Protein AF-A0A3S3UZ95-F1 (afdb_monomer_lite)

Structure (mmCIF, N/CA/C/O backbone):
data_AF-A0A3S3UZ95-F1
#
_entry.id   AF-A0A3S3UZ95-F1
#
loop_
_atom_site.group_PDB
_atom_site.id
_atom_site.type_symbol
_atom_site.label_atom_id
_atom_site.label_alt_id
_atom_site.label_comp_id
_atom_site.label_asym_id
_atom_site.label_entity_id
_atom_site.label_seq_id
_atom_site.pdbx_PDB_ins_code
_atom_site.Cartn_x
_atom_site.Cartn_y
_atom_site.Cartn_z
_atom_site.occupancy
_atom_site.B_iso_or_equiv
_atom_site.auth_seq_id
_atom_site.auth_comp_id
_atom_site.auth_asym_id
_atom_site.auth_atom_id
_atom_site.pdbx_PDB_model_num
ATOM 1 N N . MET A 1 1 ? 23.846 20.657 -16.719 1.00 49.94 1 MET A N 1
ATOM 2 C CA . MET A 1 1 ? 22.989 19.706 -17.462 1.00 49.94 1 MET A CA 1
ATOM 3 C C . MET A 1 1 ? 22.476 20.243 -18.803 1.00 49.94 1 MET A C 1
ATOM 5 O O . MET A 1 1 ? 22.106 19.431 -19.633 1.00 49.94 1 MET A O 1
ATOM 9 N N . ALA A 1 2 ? 22.477 21.562 -19.059 1.00 50.69 2 ALA A N 1
ATOM 10 C CA . ALA A 1 2 ? 22.056 22.128 -20.352 1.00 50.69 2 ALA A CA 1
ATOM 11 C C . ALA A 1 2 ? 23.190 22.281 -21.397 1.00 50.69 2 ALA A C 1
ATOM 13 O O . ALA A 1 2 ? 22.894 22.408 -22.581 1.00 50.69 2 ALA A O 1
ATOM 14 N N . ASP A 1 3 ? 24.465 22.223 -20.991 1.00 51.03 3 ASP A N 1
ATOM 15 C CA . ASP A 1 3 ? 25.609 22.424 -21.902 1.00 51.03 3 ASP A CA 1
ATOM 16 C C . ASP A 1 3 ? 26.132 21.139 -22.575 1.00 51.03 3 ASP A C 1
ATOM 18 O O . ASP A 1 3 ? 26.791 21.221 -23.606 1.00 51.03 3 ASP A O 1
ATOM 22 N N . GLU A 1 4 ? 25.782 19.946 -22.083 1.00 53.00 4 GLU A N 1
ATOM 23 C CA . GLU A 1 4 ? 26.223 18.668 -22.681 1.00 53.00 4 GLU A CA 1
ATOM 24 C C . GLU A 1 4 ? 25.406 18.235 -23.911 1.00 53.00 4 GLU A C 1
ATOM 26 O O . GLU A 1 4 ? 25.795 17.318 -24.627 1.00 53.00 4 GLU A O 1
ATOM 31 N N . ILE A 1 5 ? 24.294 18.911 -24.215 1.00 55.25 5 ILE A N 1
ATOM 32 C CA . ILE A 1 5 ? 23.433 18.558 -25.360 1.00 55.25 5 ILE A CA 1
ATOM 33 C C . ILE A 1 5 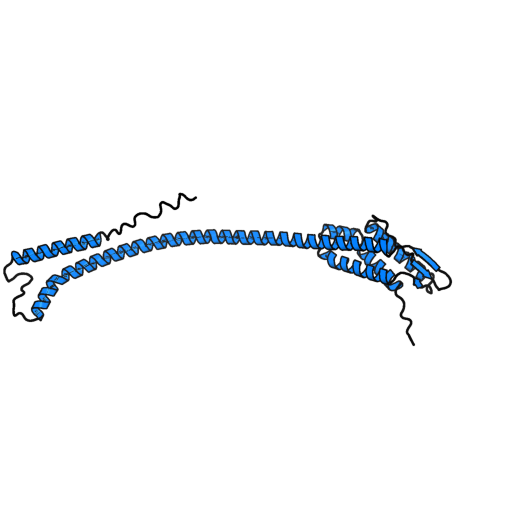? 23.913 19.237 -26.662 1.00 55.25 5 ILE A C 1
ATOM 35 O O . ILE A 1 5 ? 23.432 18.927 -27.752 1.00 55.25 5 ILE A O 1
ATOM 39 N N . LYS A 1 6 ? 24.903 20.139 -26.598 1.00 47.94 6 LYS A N 1
ATOM 40 C CA . LYS A 1 6 ? 25.286 20.987 -27.739 1.00 47.94 6 LYS A CA 1
ATOM 41 C C . LYS A 1 6 ? 26.349 20.404 -28.682 1.00 47.94 6 LYS A C 1
ATOM 43 O O . LYS A 1 6 ? 26.541 20.966 -29.756 1.00 47.94 6 LYS A O 1
ATOM 48 N N . GLU A 1 7 ? 26.996 19.283 -28.350 1.00 48.16 7 GLU A N 1
ATOM 49 C CA . GLU A 1 7 ? 28.090 18.726 -29.176 1.00 48.16 7 GLU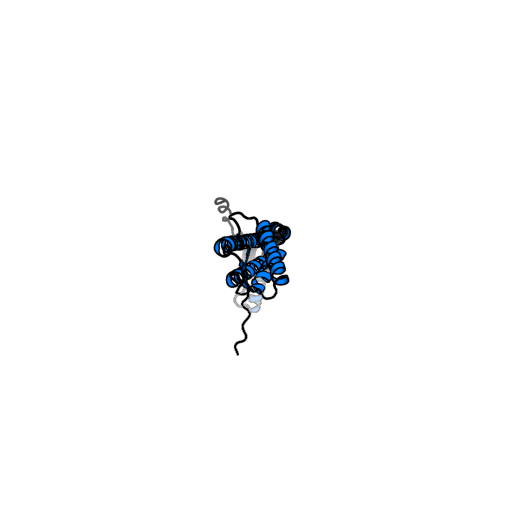 A CA 1
ATOM 50 C C . GLU A 1 7 ? 27.739 17.487 -30.019 1.00 48.16 7 GLU A C 1
ATOM 52 O O . GLU A 1 7 ? 28.501 17.127 -30.913 1.00 48.16 7 GLU A O 1
ATOM 57 N N . ALA A 1 8 ? 26.569 16.865 -29.852 1.00 47.81 8 ALA A N 1
ATOM 58 C CA . ALA A 1 8 ? 26.238 15.621 -30.569 1.00 47.81 8 ALA A CA 1
ATOM 59 C C . ALA A 1 8 ? 25.741 15.813 -32.024 1.00 47.81 8 ALA A C 1
ATOM 61 O O . ALA A 1 8 ? 25.296 14.862 -32.663 1.00 47.81 8 ALA A O 1
ATOM 62 N N . GLY A 1 9 ? 25.781 17.038 -32.558 1.00 46.38 9 GLY A N 1
ATOM 63 C CA . GLY A 1 9 ? 25.053 17.423 -33.772 1.00 46.38 9 GLY A CA 1
ATOM 64 C C . GLY A 1 9 ? 25.892 17.946 -34.936 1.00 46.38 9 GLY A C 1
ATOM 65 O O . GLY A 1 9 ? 25.365 18.734 -35.719 1.00 46.38 9 GLY A O 1
ATOM 66 N N . SER A 1 10 ? 27.173 17.583 -35.079 1.00 51.81 10 SER A N 1
ATOM 67 C CA . SER A 1 10 ? 27.957 18.060 -36.230 1.00 51.81 10 SER A CA 1
ATOM 68 C C . SER A 1 10 ? 28.794 16.983 -36.931 1.00 51.81 10 SER A C 1
ATOM 70 O O . SER A 1 10 ? 29.654 16.332 -36.347 1.00 51.81 10 SER A O 1
ATOM 72 N N . SER A 1 11 ? 28.559 16.877 -38.245 1.00 46.19 11 SER A N 1
ATOM 73 C CA . SER A 1 11 ? 29.378 16.223 -39.280 1.00 46.19 11 SER A CA 1
ATOM 74 C C . SER A 1 11 ? 29.159 14.731 -39.594 1.00 46.19 11 SER A C 1
ATOM 76 O O . SER A 1 11 ? 30.099 13.944 -39.680 1.00 46.19 11 SER A O 1
ATOM 78 N N . THR A 1 12 ? 27.946 14.357 -40.013 1.00 44.34 12 THR A N 1
ATOM 79 C CA . THR A 1 12 ? 27.804 13.268 -41.000 1.00 44.34 12 THR A CA 1
ATOM 80 C C . THR A 1 12 ? 28.260 13.763 -42.377 1.00 44.34 12 THR A C 1
ATOM 82 O O . THR A 1 12 ? 27.481 14.043 -43.283 1.00 44.34 12 THR A O 1
ATOM 85 N N . SER A 1 13 ? 29.577 13.903 -42.546 1.00 43.88 13 SER A N 1
ATOM 86 C CA . SER A 1 13 ? 30.185 13.985 -43.873 1.00 43.88 13 SER A CA 1
ATOM 87 C C . SER A 1 13 ? 29.833 12.692 -44.607 1.00 43.88 13 SER A C 1
ATOM 89 O O . SER A 1 13 ? 30.312 11.624 -44.224 1.00 43.88 13 SER A O 1
ATOM 91 N N . SER A 1 14 ? 28.982 12.766 -45.636 1.00 52.09 14 SER A N 1
ATOM 92 C CA . SER A 1 14 ? 28.692 11.642 -46.528 1.00 52.09 14 SER A CA 1
ATOM 93 C C . SER A 1 14 ? 29.967 11.287 -47.297 1.00 52.09 14 SER A C 1
ATOM 95 O O . SER A 1 14 ? 30.196 11.717 -48.432 1.00 52.09 14 SER A O 1
ATOM 97 N N . LYS A 1 15 ? 30.865 10.543 -46.652 1.00 60.06 15 LYS A N 1
ATOM 98 C CA . LYS A 1 15 ? 32.054 9.995 -47.287 1.00 60.06 15 LYS A CA 1
ATOM 99 C C . LYS A 1 15 ? 31.569 8.911 -48.238 1.00 60.06 15 LYS A C 1
ATOM 101 O O . LYS A 1 15 ? 31.345 7.777 -47.839 1.00 60.06 15 LYS A O 1
ATOM 106 N N . THR A 1 16 ? 31.390 9.279 -49.503 1.00 61.66 16 THR A N 1
ATOM 107 C CA . THR A 1 16 ? 31.249 8.331 -50.615 1.00 61.66 16 THR A CA 1
ATOM 108 C C . THR A 1 16 ? 32.281 7.214 -50.427 1.00 61.66 16 THR A C 1
ATOM 110 O O . THR A 1 16 ? 33.470 7.541 -50.312 1.00 61.66 16 THR A O 1
ATOM 113 N N . SER A 1 17 ? 31.848 5.947 -50.351 1.00 74.56 17 SER A N 1
ATOM 114 C CA . SER A 1 17 ? 32.741 4.808 -50.084 1.00 74.56 17 SER A CA 1
ATOM 115 C C . SER A 1 17 ? 33.957 4.863 -51.012 1.00 74.56 17 SER A C 1
ATOM 117 O O . SER A 1 17 ? 33.820 5.115 -52.214 1.00 74.56 17 SER A O 1
ATOM 119 N N . GLY A 1 18 ? 35.160 4.666 -50.461 1.00 85.12 18 GLY A N 1
ATOM 120 C CA . GLY A 1 18 ? 36.413 4.744 -51.223 1.00 85.12 18 GLY A CA 1
ATOM 121 C C . GLY A 1 18 ? 36.417 3.836 -52.459 1.00 85.12 18 GLY A C 1
ATOM 122 O O . GLY A 1 18 ? 37.008 4.191 -53.477 1.00 85.12 18 GLY A O 1
ATOM 123 N N . TRP A 1 19 ? 35.662 2.735 -52.413 1.00 87.31 19 TRP A N 1
ATOM 124 C CA . TRP A 1 19 ? 35.461 1.814 -53.532 1.00 87.31 19 TRP A CA 1
ATOM 125 C C . TRP A 1 19 ? 34.706 2.429 -54.707 1.00 87.31 19 TRP A C 1
ATOM 127 O O . TRP A 1 19 ? 35.036 2.140 -55.852 1.00 87.31 19 TRP A O 1
ATOM 137 N N . VAL A 1 20 ? 33.745 3.319 -54.454 1.00 88.69 20 VAL A N 1
ATOM 138 C CA . VAL A 1 20 ? 32.987 3.996 -55.516 1.00 88.69 20 VAL A CA 1
ATOM 139 C C . VAL A 1 20 ? 33.880 4.989 -56.258 1.00 88.69 20 VAL A C 1
ATOM 141 O O . VAL A 1 20 ? 33.875 5.029 -57.486 1.00 88.69 20 VAL A O 1
ATOM 144 N N . ARG A 1 21 ? 34.723 5.737 -55.531 1.00 89.31 21 ARG A N 1
ATOM 145 C CA . ARG A 1 21 ? 35.722 6.637 -56.141 1.00 89.31 21 ARG A CA 1
ATOM 146 C C . ARG A 1 21 ? 36.729 5.865 -56.991 1.00 89.31 21 ARG A C 1
ATOM 148 O O . ARG A 1 21 ? 37.051 6.291 -58.096 1.00 89.31 21 ARG A O 1
ATOM 155 N N . LEU A 1 22 ? 37.187 4.722 -56.485 1.00 90.31 22 LEU A N 1
ATOM 156 C CA . LEU A 1 22 ? 38.084 3.823 -57.201 1.00 90.31 22 LEU A CA 1
ATOM 157 C C . LEU A 1 22 ? 37.408 3.248 -58.460 1.00 90.31 22 LEU A C 1
ATOM 159 O O . LEU A 1 22 ? 38.010 3.274 -59.529 1.00 90.31 22 LEU A O 1
ATOM 163 N N . GLY A 1 23 ? 36.137 2.843 -58.380 1.00 90.94 23 GLY A N 1
ATOM 164 C CA . GLY A 1 23 ? 35.342 2.392 -59.529 1.00 90.94 23 GLY A CA 1
ATOM 165 C C . GLY A 1 23 ? 35.217 3.439 -60.639 1.00 90.94 23 GLY A C 1
ATOM 166 O O . GLY A 1 23 ? 35.445 3.129 -61.810 1.00 90.94 23 GLY A O 1
ATOM 167 N N . PHE A 1 24 ? 34.940 4.699 -60.283 1.00 92.31 24 PHE A N 1
ATOM 168 C CA . PHE A 1 24 ? 34.925 5.805 -61.247 1.00 92.31 24 PHE A CA 1
ATOM 169 C C . PHE A 1 24 ? 36.307 6.075 -61.859 1.00 92.31 24 PHE A C 1
ATOM 171 O O . PHE A 1 24 ? 36.395 6.299 -63.065 1.00 92.31 24 PHE A O 1
ATOM 178 N N . ALA A 1 25 ? 37.387 6.003 -61.071 1.00 92.94 25 ALA A N 1
ATOM 179 C CA . ALA A 1 25 ? 38.751 6.173 -61.576 1.00 92.94 25 ALA A CA 1
ATOM 180 C C . ALA A 1 25 ? 39.139 5.075 -62.585 1.00 92.94 25 ALA A C 1
ATOM 182 O O . ALA A 1 25 ? 39.638 5.387 -63.666 1.00 92.94 25 ALA A O 1
ATOM 183 N N . PHE A 1 26 ? 38.847 3.804 -62.278 1.00 93.00 26 PHE A N 1
ATOM 184 C CA . PHE A 1 26 ? 39.080 2.683 -63.196 1.00 93.00 26 PHE A CA 1
ATOM 185 C C . PHE A 1 26 ? 38.212 2.771 -64.454 1.00 93.00 26 PHE A C 1
ATOM 187 O O . PHE A 1 26 ? 38.706 2.516 -65.549 1.00 93.00 26 PHE A O 1
ATOM 194 N N . THR A 1 27 ? 36.952 3.193 -64.322 1.00 92.12 27 THR A N 1
ATOM 195 C CA . THR A 1 27 ? 36.063 3.431 -65.469 1.00 92.12 27 THR A CA 1
ATOM 196 C C . THR A 1 27 ? 36.617 4.535 -66.378 1.00 92.12 27 THR A C 1
ATOM 198 O O . THR A 1 27 ? 36.680 4.360 -67.591 1.00 92.12 27 THR A O 1
ATOM 201 N N . GLY A 1 28 ? 37.078 5.655 -65.808 1.00 91.75 28 GLY A N 1
ATOM 202 C CA . GLY A 1 28 ? 37.703 6.740 -66.569 1.00 91.75 28 GLY A CA 1
ATOM 203 C C . GLY A 1 28 ? 38.982 6.296 -67.286 1.00 91.75 28 GLY A C 1
ATOM 204 O O . GLY A 1 28 ? 39.137 6.552 -68.478 1.00 91.75 28 GLY A O 1
ATOM 205 N N . ALA A 1 29 ? 39.862 5.566 -66.592 1.00 92.44 29 ALA A N 1
ATOM 206 C CA . ALA A 1 29 ? 41.069 4.994 -67.189 1.00 92.44 29 ALA A CA 1
ATOM 207 C C . ALA A 1 29 ? 40.741 4.006 -68.323 1.00 92.44 29 ALA A C 1
ATOM 209 O O . ALA A 1 29 ? 41.387 4.036 -69.368 1.00 92.44 29 ALA A O 1
ATOM 210 N N . TYR A 1 30 ? 39.704 3.181 -68.154 1.00 89.44 30 TYR A N 1
ATOM 211 C CA . TYR A 1 30 ? 39.225 2.257 -69.180 1.00 89.44 30 TYR A CA 1
ATOM 212 C C . TYR A 1 30 ? 38.781 2.991 -70.451 1.00 89.44 30 TYR A C 1
ATOM 214 O O . TYR A 1 30 ? 39.233 2.646 -71.540 1.00 89.44 30 TYR A O 1
ATOM 222 N N . PHE A 1 31 ? 37.978 4.053 -70.329 1.00 88.69 31 PHE A N 1
ATOM 223 C CA . PHE A 1 31 ? 37.568 4.855 -71.487 1.00 88.69 31 PHE A CA 1
ATOM 224 C C . PHE A 1 31 ? 38.748 5.539 -72.189 1.00 88.69 31 PHE A C 1
ATOM 226 O O . PHE A 1 31 ? 38.768 5.590 -73.417 1.00 88.69 31 PHE A O 1
ATOM 233 N N . VAL A 1 32 ? 39.750 6.016 -71.441 1.00 90.19 32 VAL A N 1
ATOM 234 C CA . VAL A 1 32 ? 40.981 6.578 -72.025 1.00 90.19 32 VAL A CA 1
ATOM 235 C C . VAL A 1 32 ? 41.753 5.515 -72.808 1.00 90.19 32 VAL A C 1
ATOM 237 O O . VAL A 1 32 ? 42.198 5.790 -73.920 1.00 90.19 32 VAL A O 1
ATOM 240 N N . LEU A 1 33 ? 41.880 4.295 -72.275 1.00 86.69 33 LEU A N 1
ATOM 241 C CA . LEU A 1 33 ? 42.543 3.186 -72.968 1.00 86.69 33 LEU A CA 1
ATOM 242 C C . LEU A 1 33 ? 41.795 2.769 -74.236 1.00 86.69 33 LEU A C 1
ATOM 244 O O . LEU A 1 33 ? 42.426 2.571 -75.270 1.00 86.69 33 LEU A O 1
ATOM 248 N N . VAL A 1 34 ? 40.464 2.687 -74.180 1.00 83.31 34 VAL A N 1
ATOM 249 C CA . VAL A 1 34 ? 39.624 2.390 -75.349 1.00 83.31 34 VAL A CA 1
ATOM 250 C C . VAL A 1 34 ? 39.763 3.485 -76.409 1.00 83.31 34 VAL A C 1
ATOM 252 O O . VAL A 1 34 ? 39.963 3.174 -77.581 1.00 83.31 34 VAL A O 1
ATOM 255 N N . ALA A 1 35 ? 39.726 4.761 -76.014 1.00 83.81 35 ALA A N 1
ATOM 256 C CA . ALA A 1 35 ? 39.915 5.884 -76.930 1.00 83.81 35 ALA A CA 1
ATOM 257 C C . ALA A 1 35 ? 41.316 5.878 -77.567 1.00 83.81 35 ALA A C 1
ATOM 259 O O . ALA A 1 35 ? 41.454 6.087 -78.770 1.00 83.81 35 ALA A O 1
ATOM 260 N N . LEU A 1 36 ? 42.358 5.582 -76.786 1.00 83.75 36 LEU A N 1
ATOM 261 C CA . LEU A 1 36 ? 43.731 5.492 -77.282 1.00 83.75 36 LEU A CA 1
ATOM 262 C C . LEU A 1 36 ? 43.925 4.293 -78.222 1.00 83.75 36 LEU A C 1
ATOM 264 O O . LEU A 1 36 ? 44.579 4.425 -79.256 1.00 83.75 36 LEU A O 1
ATOM 268 N N . ALA A 1 37 ? 43.321 3.144 -77.912 1.00 77.81 37 ALA A N 1
ATOM 269 C CA . ALA A 1 37 ? 43.313 1.975 -78.787 1.00 77.81 37 ALA A CA 1
ATOM 270 C C . ALA A 1 37 ? 42.596 2.268 -80.115 1.00 77.81 37 ALA A C 1
ATOM 272 O O . ALA A 1 37 ? 43.098 1.886 -81.171 1.00 77.81 37 ALA A O 1
ATOM 273 N N . TRP A 1 38 ? 41.484 3.010 -80.073 1.00 74.31 38 TRP A N 1
ATOM 274 C CA . TRP A 1 38 ? 40.754 3.450 -81.265 1.00 74.31 38 TRP A CA 1
ATOM 275 C C . TRP A 1 38 ? 41.601 4.374 -82.149 1.00 74.31 38 TRP A C 1
ATOM 277 O O . TRP A 1 38 ? 41.610 4.230 -83.366 1.00 74.31 38 TRP A O 1
ATOM 287 N N . ILE A 1 39 ? 42.330 5.321 -81.549 1.00 76.94 39 ILE A N 1
ATOM 288 C CA . ILE A 1 39 ? 43.161 6.289 -82.286 1.00 76.94 39 ILE A CA 1
ATOM 289 C C . ILE A 1 39 ? 44.410 5.629 -82.893 1.00 76.94 39 ILE A C 1
ATOM 291 O O . ILE A 1 39 ? 44.838 6.003 -83.983 1.00 76.94 39 ILE A O 1
ATOM 295 N N . THR A 1 40 ? 45.022 4.672 -82.189 1.00 73.69 40 THR A N 1
ATOM 296 C CA . THR A 1 40 ? 46.316 4.076 -82.579 1.00 73.69 40 THR A CA 1
ATOM 297 C C . THR A 1 40 ? 46.188 2.868 -83.501 1.00 73.69 40 THR A C 1
ATOM 299 O O . THR A 1 40 ? 47.117 2.568 -84.250 1.00 73.69 40 THR A O 1
ATOM 302 N N . SER A 1 41 ? 45.049 2.180 -83.478 1.00 58.72 41 SER A N 1
ATOM 303 C CA . SER A 1 41 ? 44.814 0.978 -84.271 1.00 58.72 41 SER A CA 1
ATOM 304 C C . SER A 1 41 ? 43.819 1.299 -85.386 1.00 58.72 41 SER A C 1
ATOM 306 O O . SER A 1 41 ? 42.662 1.602 -85.110 1.00 58.72 41 SER A O 1
ATOM 308 N N . GLY A 1 42 ? 44.251 1.231 -86.650 1.00 55.56 42 GLY A N 1
ATOM 309 C CA . GLY A 1 42 ? 43.352 1.288 -87.813 1.00 55.56 42 GLY A CA 1
ATOM 310 C C . GLY A 1 42 ? 42.264 0.187 -87.791 1.00 55.56 42 GLY A C 1
ATOM 311 O O . GLY A 1 42 ? 42.216 -0.588 -86.838 1.00 55.56 42 GLY A O 1
ATOM 312 N N . PRO A 1 43 ? 41.400 0.081 -88.826 1.00 51.19 43 PRO A N 1
ATOM 313 C CA . PRO A 1 43 ? 40.070 -0.577 -88.823 1.00 51.19 43 PRO A CA 1
ATOM 314 C C . PRO A 1 43 ? 40.018 -2.118 -88.641 1.00 51.19 43 PRO A C 1
ATOM 316 O O . PRO A 1 43 ? 39.140 -2.788 -89.180 1.00 51.19 43 PRO A O 1
ATOM 319 N N . THR A 1 44 ? 40.945 -2.692 -87.878 1.00 52.00 44 THR A N 1
ATOM 320 C CA . THR A 1 44 ? 40.973 -4.083 -87.398 1.00 52.00 44 THR A CA 1
ATOM 321 C C . THR A 1 44 ? 41.130 -4.164 -85.869 1.00 52.00 44 THR A C 1
ATOM 323 O O . THR A 1 44 ? 41.604 -5.173 -85.353 1.00 52.00 44 THR A O 1
ATOM 326 N N . SER A 1 45 ? 40.801 -3.097 -85.133 1.00 53.84 45 SER A N 1
ATOM 327 C CA . SER A 1 45 ? 40.930 -3.033 -83.669 1.00 53.84 45 SER A CA 1
ATOM 328 C C . SER A 1 45 ? 39.635 -3.427 -82.947 1.00 53.84 45 SER A C 1
ATOM 330 O O . SER A 1 45 ? 38.598 -3.576 -83.584 1.00 53.84 45 SER A O 1
ATOM 332 N N . LEU A 1 46 ? 39.720 -3.611 -81.621 1.00 55.22 46 LEU A N 1
ATOM 333 C CA . LEU A 1 46 ? 38.721 -4.141 -80.668 1.00 55.22 46 LEU A CA 1
ATOM 334 C C . LEU A 1 46 ? 37.263 -3.646 -80.802 1.00 55.22 46 LEU A C 1
ATOM 336 O O . LEU A 1 46 ? 36.385 -4.198 -80.146 1.00 55.22 46 LEU A O 1
ATOM 340 N N . VAL A 1 47 ? 36.994 -2.634 -81.627 1.00 57.88 47 VAL A N 1
ATOM 341 C CA . VAL A 1 47 ? 35.657 -2.132 -81.949 1.00 57.88 47 VAL A CA 1
ATOM 342 C C . VAL A 1 47 ? 35.575 -1.842 -83.459 1.00 57.88 47 VAL A C 1
ATOM 344 O O . VAL A 1 47 ? 35.659 -0.697 -83.896 1.00 57.88 47 VAL A O 1
ATOM 347 N N . ASP A 1 48 ? 35.440 -2.884 -84.287 1.00 60.22 48 ASP A N 1
ATOM 348 C CA . ASP A 1 48 ? 35.178 -2.734 -85.728 1.00 60.22 48 ASP A CA 1
ATOM 349 C C . ASP A 1 48 ? 33.678 -2.479 -85.927 1.00 60.22 48 ASP A C 1
ATOM 351 O O . ASP A 1 48 ? 32.902 -3.405 -86.120 1.00 60.22 48 ASP A O 1
ATOM 355 N N . ILE A 1 49 ? 33.244 -1.222 -85.797 1.00 59.16 49 ILE A N 1
ATOM 356 C CA . ILE A 1 49 ? 31.869 -0.810 -86.116 1.00 59.16 49 ILE A CA 1
ATOM 357 C C . ILE A 1 49 ? 31.896 -0.127 -87.486 1.00 59.16 49 ILE A C 1
ATOM 359 O O . ILE A 1 49 ? 32.228 1.053 -87.599 1.00 59.16 49 ILE A O 1
ATOM 363 N N . LYS A 1 50 ? 31.541 -0.865 -88.544 1.00 61.53 50 LYS A N 1
ATOM 364 C CA . LYS A 1 50 ? 31.402 -0.328 -89.909 1.00 61.53 50 LYS A CA 1
ATOM 365 C C . LYS A 1 50 ? 29.935 -0.014 -90.228 1.00 61.53 50 LYS A C 1
ATOM 367 O O . LYS A 1 50 ? 29.050 -0.798 -89.875 1.00 61.53 50 LYS A O 1
ATOM 372 N N . PRO A 1 51 ? 29.646 1.087 -90.948 1.00 56.28 51 PRO A N 1
ATOM 373 C CA . PRO A 1 51 ? 28.300 1.353 -91.447 1.00 56.28 51 PRO A CA 1
ATOM 374 C C . PRO A 1 51 ? 27.896 0.263 -92.458 1.00 56.28 51 PRO A C 1
ATOM 376 O O . PRO A 1 51 ? 28.529 0.121 -93.501 1.00 56.28 51 PRO A O 1
ATOM 379 N N . GLY A 1 52 ? 26.861 -0.521 -92.129 1.00 62.75 52 GLY A N 1
ATOM 380 C CA . GLY A 1 52 ? 26.355 -1.638 -92.949 1.00 62.75 52 GLY A CA 1
ATOM 381 C C . GLY A 1 52 ? 26.510 -3.043 -92.344 1.00 62.75 52 GLY A C 1
ATOM 382 O O . GLY A 1 52 ? 26.153 -4.018 -93.002 1.00 62.75 52 GLY A O 1
ATOM 383 N N . MET A 1 53 ? 27.023 -3.169 -91.114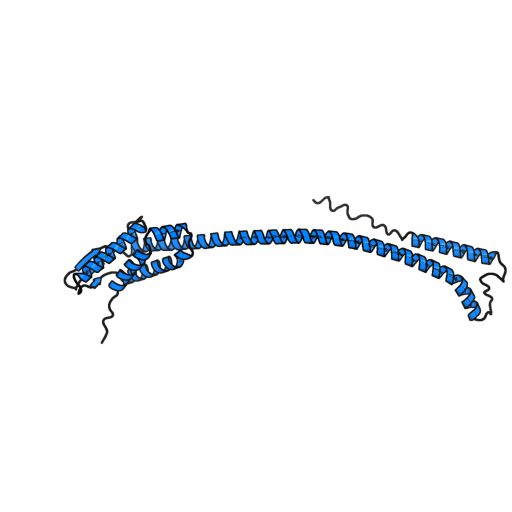 1.00 64.50 53 MET A N 1
ATOM 384 C CA . MET A 1 53 ? 27.146 -4.457 -90.414 1.00 64.50 53 MET A CA 1
ATOM 385 C C . MET A 1 53 ? 25.801 -5.071 -90.011 1.00 64.50 53 MET A C 1
ATOM 387 O O . MET A 1 53 ? 24.810 -4.374 -89.772 1.00 64.50 53 MET A O 1
ATOM 391 N N . LYS A 1 54 ? 25.782 -6.404 -89.889 1.00 74.06 54 LYS A N 1
ATOM 392 C CA . LYS A 1 54 ? 24.640 -7.137 -89.331 1.00 74.06 54 LYS A CA 1
ATOM 393 C C . LYS A 1 54 ? 24.467 -6.770 -87.857 1.00 74.06 54 LYS A C 1
ATOM 395 O O . LYS A 1 54 ? 25.444 -6.646 -87.124 1.00 74.06 54 LYS A O 1
ATOM 400 N N . LEU A 1 55 ? 23.215 -6.682 -87.406 1.00 76.00 55 LEU A N 1
ATOM 401 C CA . LEU A 1 55 ? 22.860 -6.319 -86.027 1.00 76.00 55 LEU A CA 1
ATOM 402 C C . LEU A 1 55 ? 23.596 -7.158 -84.962 1.00 76.00 55 LEU A C 1
ATOM 404 O O . LEU A 1 55 ? 23.940 -6.637 -83.907 1.00 76.00 55 LEU A O 1
ATOM 408 N N . ASN A 1 56 ? 23.870 -8.434 -85.254 1.00 76.81 56 ASN A N 1
ATOM 409 C CA . ASN A 1 56 ? 24.570 -9.339 -84.342 1.00 76.81 56 ASN A CA 1
ATOM 410 C C . ASN A 1 56 ? 26.043 -8.951 -84.117 1.00 76.81 56 ASN A C 1
ATOM 412 O O . ASN A 1 56 ? 26.505 -8.947 -82.987 1.00 76.81 56 ASN A O 1
ATOM 416 N N . GLU A 1 57 ? 26.762 -8.556 -85.170 1.00 75.81 57 GLU A N 1
ATOM 417 C CA . GLU A 1 57 ? 28.185 -8.175 -85.085 1.00 75.81 57 GLU A CA 1
ATOM 418 C C . GLU A 1 57 ? 28.362 -6.846 -84.336 1.00 75.81 57 GLU A C 1
ATOM 420 O O . GLU A 1 57 ? 29.295 -6.671 -83.554 1.00 75.81 57 GLU A O 1
ATOM 425 N N . PHE A 1 58 ? 27.407 -5.929 -84.510 1.00 75.50 58 PHE A N 1
ATOM 426 C CA . PHE A 1 58 ? 27.339 -4.697 -83.729 1.00 75.50 58 PHE A CA 1
ATOM 427 C C . PHE A 1 58 ? 27.097 -4.974 -82.235 1.00 75.50 58 PHE A C 1
ATOM 429 O O . PHE A 1 58 ? 27.731 -4.358 -81.376 1.00 75.50 58 PHE A O 1
ATOM 436 N N . ALA A 1 59 ? 26.204 -5.918 -81.920 1.00 75.38 59 ALA A N 1
ATOM 437 C CA . ALA A 1 59 ? 25.934 -6.328 -80.545 1.00 75.38 59 ALA A CA 1
ATOM 438 C C . ALA A 1 59 ? 27.151 -7.009 -79.893 1.00 75.38 59 ALA A C 1
ATOM 440 O O . ALA A 1 59 ? 27.466 -6.690 -78.748 1.00 75.38 59 ALA A O 1
ATOM 441 N N . ASP A 1 60 ? 27.871 -7.868 -80.620 1.00 77.81 60 ASP A N 1
ATOM 442 C CA . ASP A 1 60 ? 29.076 -8.548 -80.123 1.00 77.81 60 ASP A CA 1
ATOM 443 C C . ASP A 1 60 ? 30.213 -7.554 -79.812 1.00 77.81 60 ASP A C 1
ATOM 445 O O . ASP A 1 60 ? 30.877 -7.664 -78.777 1.00 77.81 60 ASP A O 1
ATOM 449 N N . GLY A 1 61 ? 30.392 -6.520 -80.646 1.00 73.75 61 GLY A N 1
ATOM 450 C CA . GLY A 1 61 ? 31.361 -5.444 -80.398 1.00 73.75 61 GLY A CA 1
ATOM 451 C C . GLY A 1 61 ? 31.025 -4.596 -79.165 1.00 73.75 61 GLY A C 1
ATOM 452 O O . GLY A 1 61 ? 31.900 -4.289 -78.351 1.00 73.75 61 GLY A O 1
ATOM 453 N N . LEU A 1 62 ? 29.745 -4.262 -78.969 1.00 79.81 62 LEU A N 1
ATOM 454 C CA . LEU A 1 62 ? 29.294 -3.567 -77.759 1.00 79.81 62 LEU A CA 1
ATOM 455 C C . LEU A 1 62 ? 29.411 -4.452 -76.514 1.00 79.81 62 LEU A C 1
ATOM 457 O O . LEU A 1 62 ? 29.836 -3.973 -75.462 1.00 79.81 62 LEU A O 1
ATOM 461 N N . ALA A 1 63 ? 29.082 -5.739 -76.619 1.00 82.56 63 ALA A N 1
ATOM 462 C CA . ALA A 1 63 ? 29.205 -6.682 -75.514 1.00 82.56 63 ALA A CA 1
ATOM 463 C C . ALA A 1 63 ? 30.662 -6.804 -75.042 1.00 82.56 63 ALA A C 1
ATOM 465 O O . ALA A 1 63 ? 30.913 -6.763 -73.837 1.00 82.56 63 ALA A O 1
ATOM 466 N N . GLY A 1 64 ? 31.625 -6.855 -75.969 1.00 79.44 64 GLY A N 1
ATOM 467 C CA . GLY A 1 64 ? 33.055 -6.851 -75.647 1.00 79.44 64 GLY A CA 1
ATOM 468 C C . GLY A 1 64 ? 33.514 -5.587 -74.909 1.00 79.44 64 GLY A C 1
ATOM 469 O O . GLY A 1 64 ? 34.304 -5.677 -73.970 1.00 79.44 64 GLY A O 1
ATOM 470 N N . LEU A 1 65 ? 32.974 -4.417 -75.272 1.00 82.94 65 LEU A N 1
ATOM 471 C CA . LEU A 1 65 ? 33.296 -3.142 -74.624 1.00 82.94 65 LEU A CA 1
ATOM 472 C C . LEU A 1 65 ? 32.655 -2.999 -73.231 1.00 82.94 65 LEU A C 1
ATOM 474 O O . LEU A 1 65 ? 33.283 -2.457 -72.319 1.00 82.94 65 LEU A O 1
ATOM 478 N N . PHE A 1 66 ? 31.418 -3.467 -73.047 1.00 88.62 66 PHE A N 1
ATOM 479 C CA . PHE A 1 66 ? 30.674 -3.296 -71.794 1.00 88.62 66 PHE A CA 1
ATOM 480 C C . PHE A 1 66 ? 30.881 -4.427 -70.776 1.00 88.62 66 PHE A C 1
ATOM 482 O O . PHE A 1 66 ? 30.688 -4.191 -69.582 1.00 88.62 66 PHE A O 1
ATOM 489 N N . ALA A 1 67 ? 31.308 -5.625 -71.190 1.00 89.12 67 ALA A N 1
ATOM 490 C CA . ALA A 1 67 ? 31.482 -6.758 -70.275 1.00 89.12 67 ALA A CA 1
ATOM 491 C C . ALA A 1 67 ? 32.508 -6.499 -69.144 1.00 89.12 67 ALA A C 1
ATOM 493 O O . ALA A 1 67 ? 32.160 -6.720 -67.978 1.00 89.12 67 ALA A O 1
ATOM 494 N N . PRO A 1 68 ? 33.721 -5.962 -69.400 1.00 87.88 68 PRO A N 1
ATOM 495 C CA . PRO A 1 68 ? 34.671 -5.636 -68.330 1.00 87.88 68 PRO A CA 1
ATOM 496 C C . PRO A 1 68 ? 34.161 -4.535 -67.392 1.00 87.88 68 PRO A C 1
ATOM 498 O O . PRO A 1 68 ? 34.406 -4.574 -66.186 1.00 87.88 68 PRO A O 1
ATOM 501 N N . LEU A 1 69 ? 33.412 -3.569 -67.934 1.00 90.25 69 LEU A N 1
ATOM 502 C CA . LEU A 1 69 ? 32.834 -2.472 -67.161 1.00 90.25 69 LEU A CA 1
ATOM 503 C C . LEU A 1 69 ? 31.735 -2.972 -66.212 1.00 90.25 69 LEU A C 1
ATOM 505 O O . LEU A 1 69 ? 31.711 -2.589 -65.043 1.00 90.25 69 LEU A O 1
ATOM 509 N N . ALA A 1 70 ? 30.859 -3.860 -66.687 1.00 91.94 70 ALA A N 1
ATOM 510 C CA . ALA A 1 70 ? 29.841 -4.494 -65.855 1.00 91.94 70 ALA A CA 1
ATOM 511 C C . ALA A 1 70 ? 30.475 -5.300 -64.708 1.00 91.94 70 ALA A C 1
ATOM 513 O O . ALA A 1 70 ? 30.023 -5.210 -63.566 1.00 91.94 70 ALA A O 1
ATOM 514 N N . PHE A 1 71 ? 31.563 -6.026 -64.986 1.00 93.25 71 PHE A N 1
ATOM 515 C CA . PHE A 1 71 ? 32.287 -6.790 -63.968 1.00 93.25 71 PHE A CA 1
ATOM 516 C C . PHE A 1 71 ? 32.949 -5.891 -62.912 1.00 93.25 71 PHE A C 1
ATOM 518 O O . PHE A 1 71 ? 32.863 -6.175 -61.716 1.00 93.25 71 PHE A O 1
ATOM 525 N N . LEU A 1 72 ? 33.548 -4.770 -63.330 1.00 91.88 72 LEU A N 1
ATOM 526 C CA . LEU A 1 72 ? 34.119 -3.777 -62.416 1.00 91.88 72 LEU A CA 1
ATOM 527 C C . LEU A 1 72 ? 33.060 -3.230 -61.448 1.00 91.88 72 LEU A C 1
ATOM 529 O O . LEU A 1 72 ? 33.287 -3.188 -60.238 1.00 91.88 72 LEU A O 1
ATOM 533 N N . TRP A 1 73 ? 31.898 -2.828 -61.964 1.00 92.56 73 TRP A N 1
ATOM 534 C CA . TRP A 1 73 ? 30.826 -2.282 -61.131 1.00 92.56 73 TRP A CA 1
ATOM 535 C C . TRP A 1 73 ? 30.190 -3.331 -60.220 1.00 92.56 73 TRP A C 1
ATOM 537 O O . TRP A 1 73 ? 29.859 -3.006 -59.081 1.00 92.56 73 TRP A O 1
ATOM 547 N N . LEU A 1 74 ? 30.096 -4.590 -60.661 1.00 94.25 74 LEU A N 1
ATOM 548 C CA . LEU A 1 74 ? 29.678 -5.699 -59.804 1.00 94.25 74 LEU A CA 1
ATOM 549 C C . LEU A 1 74 ? 30.645 -5.884 -58.626 1.00 94.25 74 LEU A C 1
ATOM 551 O O . LEU A 1 74 ? 30.205 -5.962 -57.480 1.00 94.25 74 LEU A O 1
ATOM 555 N N . PHE A 1 75 ? 31.956 -5.864 -58.875 1.00 92.88 75 PHE A N 1
ATOM 556 C CA . PHE A 1 75 ? 32.958 -5.940 -57.810 1.00 92.88 75 PHE A CA 1
ATOM 557 C C . PHE A 1 75 ? 32.840 -4.764 -56.826 1.00 92.88 75 PHE A C 1
ATOM 559 O O . PHE A 1 75 ? 32.746 -4.975 -55.615 1.00 92.88 75 PHE A O 1
ATOM 566 N N . VAL A 1 76 ? 32.765 -3.527 -57.330 1.00 91.94 76 VAL A N 1
ATOM 567 C CA . VAL A 1 76 ? 32.600 -2.327 -56.490 1.00 91.94 76 VAL A CA 1
ATOM 568 C C . VAL A 1 76 ? 31.333 -2.423 -55.638 1.00 91.94 76 VAL A C 1
ATOM 570 O O . VAL A 1 76 ? 31.395 -2.170 -54.435 1.00 91.94 76 VAL A O 1
ATOM 573 N N . ALA A 1 77 ? 30.208 -2.844 -56.224 1.00 92.31 77 ALA A N 1
ATOM 574 C CA . ALA A 1 77 ? 28.957 -3.036 -55.500 1.00 92.31 77 ALA A CA 1
ATOM 575 C C . ALA A 1 77 ? 29.101 -4.074 -54.375 1.00 92.31 77 ALA A C 1
ATOM 577 O O . ALA A 1 77 ? 28.696 -3.797 -53.248 1.00 92.31 77 ALA A O 1
ATOM 578 N N . THR A 1 78 ? 29.740 -5.224 -54.631 1.00 92.50 78 THR A N 1
ATOM 579 C CA . THR A 1 78 ? 29.957 -6.249 -53.590 1.00 92.50 78 THR A CA 1
ATOM 580 C C . THR A 1 78 ? 30.847 -5.757 -52.446 1.00 92.50 78 THR A C 1
ATOM 582 O O . THR A 1 78 ? 30.570 -6.046 -51.281 1.00 92.50 78 THR A O 1
ATOM 585 N N . MET A 1 79 ? 31.872 -4.950 -52.742 1.00 91.25 79 MET A N 1
ATOM 586 C CA . MET A 1 79 ? 32.738 -4.370 -51.712 1.00 91.25 79 MET A CA 1
ATOM 587 C C . MET A 1 79 ? 31.991 -3.355 -50.846 1.00 91.25 79 MET A C 1
ATOM 589 O O . MET A 1 79 ? 32.101 -3.413 -49.621 1.00 91.25 79 MET A O 1
ATOM 593 N N . VAL A 1 80 ? 31.196 -2.467 -51.452 1.00 89.88 80 VAL A N 1
ATOM 594 C CA . VAL A 1 80 ? 30.352 -1.513 -50.711 1.00 89.88 80 VAL A CA 1
ATOM 595 C C . VAL A 1 80 ? 29.345 -2.255 -49.830 1.00 89.88 80 VAL A C 1
ATOM 597 O O . VAL A 1 80 ? 29.288 -1.996 -48.630 1.00 89.88 80 VAL A O 1
ATOM 600 N N . GLN A 1 81 ? 28.642 -3.248 -50.383 1.00 89.88 81 GLN A N 1
ATOM 601 C CA . GLN A 1 81 ? 27.696 -4.075 -49.627 1.00 89.88 81 GLN A CA 1
ATOM 602 C C . GLN A 1 81 ? 28.368 -4.781 -48.437 1.00 89.88 81 GLN A C 1
ATOM 604 O O . GLN A 1 81 ? 27.804 -4.835 -47.346 1.00 89.88 81 GLN A O 1
ATOM 609 N N . SER A 1 82 ? 29.601 -5.280 -48.597 1.00 90.50 82 SER A N 1
ATOM 610 C CA . SER A 1 82 ? 30.338 -5.915 -47.494 1.00 90.50 82 SER A CA 1
ATOM 611 C C . SER A 1 82 ? 30.659 -4.948 -46.345 1.00 90.50 82 SER A C 1
ATOM 613 O O . SER A 1 82 ? 30.616 -5.342 -45.177 1.00 90.50 82 SER A O 1
ATOM 615 N N . GLN A 1 83 ? 30.940 -3.679 -46.662 1.00 88.81 83 GLN A N 1
ATOM 616 C CA . GLN A 1 83 ? 31.221 -2.643 -45.667 1.00 88.81 83 GLN A CA 1
ATOM 617 C C . GLN A 1 83 ? 29.960 -2.260 -44.896 1.00 88.81 83 GLN A C 1
ATOM 619 O O . GLN A 1 83 ? 30.009 -2.153 -43.672 1.00 88.81 83 GLN A O 1
ATOM 624 N N . GLU A 1 84 ? 28.831 -2.115 -45.590 1.00 89.62 84 GLU A N 1
ATOM 625 C CA . GLU A 1 84 ? 27.534 -1.852 -44.961 1.00 89.62 84 GLU A CA 1
ATOM 626 C C . GLU A 1 84 ? 27.146 -2.979 -43.998 1.00 89.62 84 GLU A C 1
ATOM 628 O O . GLU A 1 84 ? 26.766 -2.712 -42.860 1.00 89.62 84 GLU A O 1
ATOM 633 N N . LEU A 1 85 ? 27.335 -4.243 -44.394 1.00 90.88 85 LEU A N 1
ATOM 634 C CA . LEU A 1 85 ? 27.077 -5.392 -43.520 1.00 90.88 85 LEU A CA 1
ATOM 635 C C . LEU A 1 85 ? 27.999 -5.424 -42.292 1.00 90.88 85 LEU A C 1
ATOM 637 O O . LEU A 1 85 ? 27.568 -5.822 -41.208 1.00 90.88 85 LEU A O 1
ATOM 641 N N . ALA A 1 86 ? 29.266 -5.027 -42.435 1.00 89.06 86 ALA A N 1
ATOM 642 C CA . ALA A 1 86 ? 30.192 -4.950 -41.308 1.00 89.06 86 ALA A CA 1
ATOM 643 C C . ALA A 1 86 ? 29.773 -3.866 -40.301 1.00 89.06 86 ALA A C 1
ATOM 645 O O . ALA A 1 86 ? 29.753 -4.130 -39.098 1.00 89.06 86 ALA A O 1
ATOM 646 N N . LEU A 1 87 ? 29.374 -2.689 -40.793 1.00 89.38 87 LEU A N 1
ATOM 647 C CA . LEU A 1 87 ? 28.864 -1.596 -39.961 1.00 89.38 87 LEU A CA 1
ATOM 648 C C . LEU A 1 87 ? 27.553 -1.983 -39.267 1.00 89.38 87 LEU A C 1
ATOM 650 O O . LEU A 1 87 ? 27.447 -1.835 -38.053 1.00 89.38 87 LEU A O 1
ATOM 654 N N . GLN A 1 88 ? 26.610 -2.601 -39.985 1.00 86.69 88 GLN A N 1
ATOM 655 C CA . GLN A 1 88 ? 25.365 -3.104 -39.394 1.00 86.69 88 GLN A CA 1
ATOM 656 C C . GLN A 1 88 ? 25.622 -4.126 -38.277 1.00 86.69 88 GLN A C 1
ATOM 658 O O . GLN A 1 88 ? 24.948 -4.114 -37.250 1.00 86.69 88 GLN A O 1
ATOM 663 N N . ARG A 1 89 ? 26.618 -5.012 -38.427 1.00 92.25 89 ARG A N 1
ATOM 664 C CA . ARG A 1 89 ? 26.994 -5.952 -37.355 1.00 92.25 89 ARG A CA 1
ATOM 665 C C . ARG A 1 89 ? 27.531 -5.233 -36.124 1.00 92.25 89 ARG A C 1
ATOM 667 O O . ARG A 1 89 ? 27.235 -5.664 -35.011 1.00 92.25 89 ARG A O 1
ATOM 674 N N . GLN A 1 90 ? 28.316 -4.177 -36.314 1.00 93.06 90 GLN A N 1
ATOM 675 C CA . GLN A 1 90 ? 28.834 -3.374 -35.212 1.00 93.06 90 GLN A CA 1
ATOM 676 C C . GLN A 1 90 ? 27.701 -2.644 -34.482 1.00 93.06 90 GLN A C 1
ATOM 678 O O . GLN A 1 90 ? 27.642 -2.702 -33.256 1.00 93.06 90 GLN A O 1
ATOM 683 N N . GLU A 1 91 ? 26.771 -2.036 -35.218 1.00 91.56 91 GLU A N 1
ATOM 684 C CA . GLU A 1 91 ? 25.580 -1.400 -34.644 1.00 91.56 91 GLU A CA 1
ATOM 685 C C . GLU A 1 91 ? 24.741 -2.409 -33.855 1.00 91.56 91 GLU A C 1
ATOM 687 O O . GLU A 1 91 ? 24.448 -2.179 -32.687 1.00 91.56 91 GLU A O 1
ATOM 692 N N . LEU A 1 92 ? 24.466 -3.591 -34.419 1.00 92.50 92 LEU A N 1
ATOM 693 C CA . LEU A 1 92 ? 23.740 -4.651 -33.712 1.00 92.50 92 LEU A CA 1
ATOM 694 C C . LEU A 1 92 ? 24.454 -5.115 -32.434 1.00 92.50 92 LEU A C 1
ATOM 696 O O . LEU A 1 92 ? 23.792 -5.450 -31.452 1.00 92.50 92 LEU A O 1
ATOM 700 N N . GLN A 1 93 ? 25.789 -5.163 -32.424 1.00 94.44 93 GLN A N 1
ATOM 701 C CA . GLN A 1 93 ? 26.547 -5.486 -31.213 1.00 94.44 93 GLN A CA 1
ATOM 702 C C . GLN A 1 93 ? 26.410 -4.398 -30.145 1.00 94.44 93 GLN A C 1
ATOM 704 O O . GLN A 1 93 ? 26.258 -4.733 -28.970 1.00 94.44 93 GLN A O 1
ATOM 709 N N . LEU A 1 94 ? 26.439 -3.122 -30.534 1.00 93.56 94 LEU A N 1
ATOM 710 C CA . LEU A 1 94 ? 26.228 -2.000 -29.618 1.00 93.56 94 LEU A CA 1
ATOM 711 C C . LEU A 1 94 ? 24.805 -2.017 -29.054 1.00 93.56 94 LEU A C 1
ATOM 713 O O . LEU A 1 94 ? 24.638 -2.031 -27.838 1.00 93.56 94 LEU A O 1
ATOM 717 N N . THR A 1 95 ? 23.796 -2.166 -29.912 1.00 90.50 95 THR A N 1
ATOM 718 C CA . THR A 1 95 ? 22.391 -2.270 -29.501 1.00 90.50 95 THR A CA 1
ATOM 719 C C . THR A 1 95 ? 22.155 -3.439 -28.542 1.00 90.50 95 THR A C 1
ATOM 721 O O . THR A 1 95 ? 21.395 -3.315 -27.585 1.00 90.50 95 THR A O 1
ATOM 724 N N . ARG A 1 96 ? 22.824 -4.586 -28.736 1.00 93.62 96 ARG A N 1
ATOM 725 C CA . ARG A 1 96 ? 22.741 -5.710 -27.785 1.00 93.62 96 ARG A CA 1
ATOM 726 C C . ARG A 1 96 ? 23.290 -5.349 -26.407 1.00 93.62 96 ARG A C 1
ATOM 728 O O . ARG A 1 96 ? 22.655 -5.696 -25.418 1.00 93.62 96 ARG A O 1
ATOM 735 N N . ARG A 1 97 ? 24.421 -4.641 -26.338 1.00 94.06 97 ARG A N 1
ATOM 736 C CA . ARG A 1 97 ? 24.995 -4.185 -25.060 1.00 94.06 97 ARG A CA 1
ATOM 737 C C . ARG A 1 97 ? 24.075 -3.191 -24.356 1.00 94.06 97 ARG A C 1
ATOM 739 O O . ARG A 1 97 ? 23.857 -3.317 -23.157 1.00 94.06 97 ARG A O 1
ATOM 746 N N . GLU A 1 98 ? 23.487 -2.258 -25.098 1.00 93.56 98 GLU A N 1
ATOM 747 C CA . GLU A 1 98 ? 22.499 -1.320 -24.550 1.00 93.56 98 GLU A CA 1
ATOM 748 C C . GLU A 1 98 ? 21.258 -2.054 -24.026 1.00 93.56 98 GLU A C 1
ATOM 750 O O . GLU A 1 98 ? 20.774 -1.762 -22.935 1.00 93.56 98 GLU A O 1
ATOM 755 N N . PHE A 1 99 ? 20.763 -3.068 -24.746 1.00 92.12 99 PHE A N 1
ATOM 756 C CA . PHE A 1 99 ? 19.663 -3.902 -24.258 1.00 92.12 99 PHE A CA 1
ATOM 757 C C . PHE A 1 99 ? 20.025 -4.699 -23.001 1.00 92.12 99 PHE A C 1
ATOM 759 O O . PHE A 1 99 ? 19.176 -4.867 -22.124 1.00 92.12 99 PHE A O 1
ATOM 766 N N . GLU A 1 100 ? 21.258 -5.194 -22.892 1.00 94.88 100 GLU A N 1
ATOM 767 C CA . GLU A 1 100 ? 21.742 -5.873 -21.688 1.00 94.88 100 GLU A CA 1
ATOM 768 C C . GLU A 1 100 ? 21.751 -4.931 -20.480 1.00 94.88 100 GLU A C 1
ATOM 770 O O . GLU A 1 100 ? 21.213 -5.300 -19.434 1.00 94.88 100 GLU A O 1
ATOM 775 N N . GLN A 1 101 ? 22.255 -3.705 -20.650 1.00 94.12 101 GLN A N 1
ATOM 776 C CA . GLN A 1 101 ? 22.246 -2.664 -19.615 1.00 94.12 101 GLN A CA 1
ATOM 777 C C . GLN A 1 101 ? 20.819 -2.248 -19.233 1.00 94.12 101 GLN A C 1
ATOM 779 O O . GLN A 1 101 ? 20.470 -2.218 -18.055 1.00 94.12 101 GLN A O 1
ATOM 784 N N . ASN A 1 102 ? 19.944 -2.020 -20.215 1.00 89.81 102 ASN A N 1
ATOM 785 C CA . ASN A 1 102 ? 18.538 -1.689 -19.964 1.00 89.81 102 ASN A CA 1
ATOM 786 C C . ASN A 1 102 ? 17.814 -2.805 -19.204 1.00 89.81 102 ASN A C 1
ATOM 788 O O . ASN A 1 102 ? 16.980 -2.543 -18.338 1.00 89.81 102 ASN A O 1
ATOM 792 N N . ARG A 1 103 ? 18.141 -4.068 -19.495 1.00 94.06 103 ARG A N 1
ATOM 793 C CA . ARG A 1 103 ? 17.598 -5.220 -18.770 1.00 94.06 103 ARG A CA 1
ATOM 794 C C . ARG A 1 103 ? 18.102 -5.282 -17.328 1.00 94.06 103 ARG A C 1
ATOM 796 O O . ARG A 1 103 ? 17.362 -5.762 -16.472 1.00 94.06 103 ARG A O 1
ATOM 803 N N . GLU A 1 104 ? 19.328 -4.854 -17.053 1.00 94.75 104 GLU A N 1
ATOM 804 C CA . GLU A 1 104 ? 19.856 -4.754 -15.690 1.00 94.75 104 GLU A CA 1
ATOM 805 C C . GLU A 1 104 ? 19.112 -3.680 -14.892 1.00 94.75 104 GLU A C 1
ATOM 807 O O . GLU A 1 104 ? 18.506 -4.005 -13.871 1.00 94.75 104 GLU A O 1
ATOM 812 N N . VAL A 1 105 ? 19.001 -2.465 -15.436 1.00 94.06 105 VAL A N 1
ATOM 813 C CA . VAL A 1 105 ? 18.228 -1.370 -14.824 1.00 94.06 105 VAL A CA 1
ATOM 814 C C . VAL A 1 105 ? 16.772 -1.781 -14.578 1.00 94.06 105 VAL A C 1
ATOM 816 O O . VAL A 1 105 ? 16.234 -1.568 -13.494 1.00 94.06 105 VAL A O 1
ATOM 819 N N . ALA A 1 106 ? 16.127 -2.442 -15.544 1.00 91.31 106 ALA A N 1
ATOM 820 C CA . ALA A 1 106 ? 14.753 -2.916 -15.382 1.00 91.31 106 ALA A CA 1
ATOM 821 C C . ALA A 1 106 ? 14.607 -3.956 -14.254 1.00 91.31 106 ALA A C 1
ATOM 823 O O . ALA A 1 106 ? 13.583 -3.990 -13.567 1.00 91.31 106 ALA A O 1
ATOM 824 N N . LYS A 1 107 ? 15.616 -4.813 -14.036 1.00 95.56 107 LYS A N 1
ATOM 825 C CA . LYS A 1 107 ? 15.618 -5.761 -12.910 1.00 95.56 107 LYS A CA 1
ATOM 826 C C . LYS A 1 107 ? 15.770 -5.046 -11.575 1.00 95.56 107 LYS A C 1
ATOM 828 O O . LYS A 1 107 ? 15.078 -5.420 -10.630 1.00 95.56 107 LYS A O 1
ATOM 833 N N . GLU A 1 108 ? 16.646 -4.050 -11.497 1.00 95.25 108 GLU A N 1
ATOM 834 C CA . GLU A 1 108 ? 16.833 -3.244 -10.287 1.00 95.25 108 GLU A CA 1
ATOM 835 C C . GLU A 1 108 ? 15.554 -2.486 -9.931 1.00 95.25 108 GLU A C 1
ATOM 837 O O . GLU A 1 108 ? 15.069 -2.605 -8.809 1.00 95.25 108 GLU A O 1
ATOM 842 N N . GLN A 1 109 ? 14.922 -1.833 -10.910 1.00 94.00 109 GLN A N 1
ATOM 843 C CA . GLN A 1 109 ? 13.631 -1.164 -10.725 1.00 94.00 109 GLN A CA 1
ATOM 844 C C . GLN A 1 109 ? 12.537 -2.134 -10.260 1.00 94.00 109 GLN A C 1
ATOM 846 O O . GLN A 1 109 ? 11.748 -1.808 -9.376 1.00 94.00 109 GLN A O 1
ATOM 851 N N . ALA A 1 110 ? 12.494 -3.353 -10.808 1.00 94.69 110 ALA A N 1
ATOM 852 C CA . ALA A 1 110 ? 11.545 -4.370 -10.363 1.00 94.69 110 ALA A CA 1
ATOM 853 C C . ALA A 1 110 ? 11.820 -4.844 -8.924 1.00 94.69 110 ALA A C 1
ATOM 855 O O . ALA A 1 110 ? 10.879 -5.119 -8.176 1.00 94.69 110 ALA A O 1
ATOM 856 N N . ALA A 1 111 ? 13.090 -4.955 -8.524 1.00 95.19 111 ALA A N 1
ATOM 857 C CA . ALA A 1 111 ? 13.467 -5.290 -7.154 1.00 95.19 111 ALA A CA 1
ATOM 858 C C . ALA A 1 111 ? 13.092 -4.161 -6.182 1.00 95.19 111 ALA A C 1
ATOM 860 O O . ALA A 1 111 ? 12.494 -4.422 -5.138 1.00 95.19 111 ALA A O 1
ATOM 861 N N . GLU A 1 112 ? 13.358 -2.911 -6.553 1.00 95.06 112 GLU A N 1
ATOM 862 C CA . GLU A 1 112 ? 12.990 -1.744 -5.759 1.00 95.06 112 GLU A CA 1
ATOM 863 C C . GLU A 1 112 ? 11.470 -1.611 -5.616 1.00 95.06 112 GLU A C 1
ATOM 865 O O . GLU A 1 112 ? 10.975 -1.450 -4.502 1.00 95.06 112 GLU A O 1
ATOM 870 N N . ALA A 1 113 ? 10.708 -1.797 -6.697 1.00 92.81 113 ALA A N 1
ATOM 871 C CA . ALA A 1 113 ? 9.247 -1.788 -6.656 1.00 92.81 113 ALA A CA 1
ATOM 872 C C . ALA A 1 113 ? 8.679 -2.855 -5.699 1.00 92.81 113 ALA A C 1
ATOM 874 O O . ALA A 1 113 ? 7.717 -2.595 -4.975 1.00 92.81 113 ALA A O 1
ATOM 875 N N . ARG A 1 114 ? 9.289 -4.049 -5.637 1.00 94.19 114 ARG A N 1
ATOM 876 C CA . ARG A 1 114 ? 8.906 -5.091 -4.665 1.00 94.19 114 ARG A CA 1
ATOM 877 C C . ARG A 1 114 ? 9.191 -4.663 -3.228 1.00 94.19 114 ARG A C 1
ATOM 879 O O . ARG A 1 114 ? 8.347 -4.878 -2.359 1.00 94.19 114 ARG A O 1
ATOM 886 N N . ASN A 1 115 ? 10.342 -4.041 -2.983 1.00 94.00 115 ASN A N 1
ATOM 887 C CA . ASN A 1 115 ? 10.699 -3.527 -1.660 1.00 94.00 115 ASN A CA 1
ATOM 888 C C . ASN A 1 115 ? 9.747 -2.403 -1.222 1.00 94.00 115 ASN A C 1
ATOM 890 O O . ASN A 1 115 ? 9.272 -2.405 -0.087 1.00 94.00 115 ASN A O 1
ATOM 894 N N . GLN A 1 116 ? 9.402 -1.490 -2.134 1.00 92.12 116 GLN A N 1
ATOM 895 C CA . GLN A 1 116 ? 8.422 -0.431 -1.885 1.00 92.12 116 GLN A CA 1
ATOM 896 C C . GLN A 1 116 ? 7.033 -1.007 -1.580 1.00 92.12 116 GLN A C 1
ATOM 898 O O . GLN A 1 116 ? 6.400 -0.587 -0.615 1.00 92.12 116 GLN A O 1
ATOM 903 N N . ALA A 1 117 ? 6.577 -2.020 -2.324 1.00 92.19 117 ALA A N 1
ATOM 904 C CA . ALA A 1 117 ? 5.302 -2.686 -2.053 1.00 92.19 117 ALA A CA 1
ATOM 905 C C . ALA A 1 117 ? 5.268 -3.351 -0.663 1.00 92.19 117 ALA A C 1
ATOM 907 O O . ALA A 1 117 ? 4.261 -3.255 0.041 1.00 92.19 117 ALA A O 1
ATOM 908 N N . ALA A 1 118 ? 6.368 -3.983 -0.238 1.00 93.06 118 ALA A N 1
ATOM 909 C CA . ALA A 1 118 ? 6.483 -4.554 1.104 1.00 93.06 118 ALA A CA 1
ATOM 910 C C . ALA A 1 118 ? 6.404 -3.471 2.194 1.00 93.06 118 ALA A C 1
ATOM 912 O O . ALA A 1 118 ? 5.693 -3.639 3.182 1.00 93.06 118 ALA A O 1
ATOM 913 N N . TYR A 1 119 ? 7.077 -2.337 1.990 1.00 93.44 119 TYR A N 1
ATOM 914 C CA . TYR A 1 119 ? 7.036 -1.212 2.921 1.00 93.44 119 TYR A CA 1
ATOM 915 C C . TYR A 1 119 ? 5.636 -0.585 3.024 1.00 93.44 119 TYR A C 1
ATOM 917 O O . TYR A 1 119 ? 5.139 -0.370 4.129 1.00 93.44 119 TYR A O 1
ATOM 925 N N . ILE A 1 120 ? 4.966 -0.368 1.887 1.00 94.06 120 ILE A N 1
ATOM 926 C CA . ILE A 1 120 ? 3.588 0.146 1.833 1.00 94.06 120 ILE A CA 1
ATOM 927 C C . ILE A 1 120 ? 2.626 -0.800 2.554 1.00 94.06 120 ILE A C 1
ATOM 929 O O . ILE A 1 120 ? 1.745 -0.337 3.279 1.00 94.06 120 ILE A O 1
ATOM 933 N N . ARG A 1 121 ? 2.796 -2.119 2.405 1.00 92.00 121 ARG A N 1
ATOM 934 C CA . ARG A 1 121 ? 1.975 -3.104 3.117 1.00 92.00 121 ARG A CA 1
ATOM 935 C C . ARG A 1 121 ? 2.115 -2.955 4.630 1.00 92.00 121 ARG A C 1
ATOM 937 O O . ARG A 1 121 ? 1.105 -2.814 5.310 1.00 92.00 121 ARG A O 1
ATOM 944 N N . THR A 1 122 ? 3.344 -2.904 5.140 1.00 92.31 122 THR A N 1
ATOM 945 C CA . THR A 1 122 ? 3.601 -2.706 6.574 1.00 92.31 122 THR A CA 1
ATOM 946 C C . THR A 1 122 ? 3.021 -1.382 7.073 1.00 92.31 122 THR A C 1
ATOM 948 O O . THR A 1 122 ? 2.397 -1.343 8.130 1.00 92.31 122 THR A O 1
ATOM 951 N N . GLN A 1 123 ? 3.171 -0.294 6.311 1.00 91.75 123 GLN A N 1
ATOM 952 C CA . GLN A 1 123 ? 2.558 0.991 6.661 1.00 91.75 123 GLN A CA 1
ATOM 953 C C . GLN A 1 123 ? 1.029 0.919 6.693 1.00 91.75 123 GLN A C 1
ATOM 955 O O . GLN A 1 123 ? 0.413 1.449 7.613 1.00 91.75 123 GLN A O 1
ATOM 960 N N . THR A 1 124 ? 0.417 0.248 5.718 1.00 92.31 124 THR A N 1
ATOM 961 C CA . THR A 1 124 ? -1.039 0.069 5.656 1.00 92.31 124 THR A CA 1
ATOM 962 C C . THR A 1 124 ? -1.534 -0.716 6.866 1.00 92.31 124 THR A C 1
ATOM 964 O O . THR A 1 124 ? -2.487 -0.295 7.512 1.00 92.31 124 THR A O 1
ATOM 967 N N . GLU A 1 125 ? -0.850 -1.803 7.232 1.00 89.75 125 GLU A N 1
ATOM 968 C CA . GLU A 1 125 ? -1.171 -2.594 8.427 1.00 89.75 125 GLU A CA 1
ATOM 969 C C . GLU A 1 125 ? -1.074 -1.753 9.715 1.00 89.75 125 GLU A C 1
ATOM 971 O O . GLU A 1 125 ? -1.928 -1.871 10.593 1.00 89.75 125 GLU A O 1
ATOM 976 N N . ILE A 1 126 ? -0.087 -0.854 9.822 1.00 90.06 126 ILE A N 1
ATOM 977 C CA . ILE A 1 126 ? 0.033 0.078 10.957 1.00 90.06 126 ILE A CA 1
ATOM 978 C C . ILE A 1 126 ? -1.121 1.089 10.977 1.00 90.06 126 ILE A C 1
ATOM 980 O O . ILE A 1 126 ? -1.680 1.341 12.042 1.00 90.06 126 ILE A O 1
ATOM 984 N N . ILE A 1 127 ? -1.488 1.667 9.828 1.00 92.44 127 ILE A N 1
ATOM 985 C CA . ILE A 1 127 ? -2.576 2.653 9.734 1.00 92.44 127 ILE A CA 1
ATOM 986 C C . ILE A 1 127 ? -3.918 2.018 10.093 1.00 92.44 127 ILE A C 1
ATOM 988 O O . ILE A 1 127 ? -4.657 2.605 10.875 1.00 92.44 127 ILE A O 1
ATOM 992 N N . VAL A 1 128 ? -4.215 0.827 9.566 1.00 90.38 128 VAL A N 1
ATOM 993 C CA . VAL A 1 128 ? -5.462 0.104 9.863 1.00 90.38 128 VAL A CA 1
ATOM 994 C C . VAL A 1 128 ? -5.577 -0.174 11.361 1.00 90.38 128 VAL A C 1
ATOM 996 O O . VAL A 1 128 ? -6.605 0.128 11.959 1.00 90.38 128 VAL A O 1
ATOM 999 N N . ARG A 1 129 ? -4.500 -0.652 11.998 1.00 89.88 129 ARG A N 1
ATOM 1000 C CA . ARG A 1 129 ? -4.479 -0.859 13.456 1.00 89.88 129 ARG A CA 1
ATOM 1001 C C . ARG A 1 129 ? -4.629 0.444 14.235 1.00 89.88 129 ARG A C 1
ATOM 1003 O O . ARG A 1 129 ? -5.342 0.481 15.228 1.00 89.88 129 ARG A O 1
ATOM 1010 N N . ALA A 1 130 ? -3.977 1.519 13.796 1.00 91.94 130 ALA A N 1
ATOM 1011 C CA . ALA A 1 130 ? -4.102 2.821 14.445 1.00 91.94 130 ALA A CA 1
ATOM 1012 C C . ALA A 1 130 ? -5.522 3.399 14.319 1.00 91.94 130 ALA A C 1
ATOM 1014 O O . ALA A 1 130 ? -5.981 4.084 15.229 1.00 91.94 130 ALA A O 1
ATOM 1015 N N . ASP A 1 131 ? -6.212 3.140 13.208 1.00 93.00 131 ASP A N 1
ATOM 1016 C CA . ASP A 1 131 ? -7.606 3.535 13.012 1.00 93.00 131 ASP A CA 1
ATOM 1017 C C . ASP A 1 131 ? -8.548 2.718 13.906 1.00 93.00 131 ASP A C 1
ATOM 1019 O O . ASP A 1 131 ? -9.374 3.299 14.609 1.00 93.00 131 ASP A O 1
ATOM 1023 N N . ALA A 1 132 ? -8.340 1.398 13.988 1.00 92.38 132 ALA A N 1
ATOM 1024 C CA . ALA A 1 132 ? -9.048 0.528 14.927 1.00 92.38 132 ALA A CA 1
ATOM 1025 C C . ALA A 1 132 ? -8.844 0.976 16.385 1.00 92.38 132 ALA A C 1
ATOM 1027 O O . ALA A 1 132 ? -9.813 1.089 17.133 1.00 92.38 132 ALA A O 1
ATOM 1028 N N . ASP A 1 133 ? -7.615 1.326 16.775 1.00 92.44 133 ASP A N 1
ATOM 1029 C CA . ASP A 1 133 ? -7.310 1.853 18.108 1.00 92.44 133 ASP A CA 1
ATOM 1030 C C . ASP A 1 133 ? -8.022 3.187 18.378 1.00 92.44 133 ASP A C 1
ATOM 1032 O O . ASP A 1 133 ? -8.538 3.409 19.474 1.00 92.44 133 ASP A O 1
ATOM 1036 N N . ARG A 1 134 ? -8.072 4.105 17.405 1.00 93.19 134 ARG A N 1
ATOM 1037 C CA . ARG A 1 134 ? -8.820 5.368 17.557 1.00 93.19 134 ARG A CA 1
ATOM 1038 C C . ARG A 1 134 ? -10.311 5.115 17.708 1.00 93.19 134 ARG A C 1
ATOM 1040 O O . ARG A 1 134 ? -10.935 5.738 18.564 1.00 93.19 134 ARG A O 1
ATOM 1047 N N . HIS A 1 135 ? -10.863 4.218 16.897 1.00 93.75 135 HIS A N 1
ATOM 1048 C CA . HIS A 1 135 ? -12.275 3.872 16.952 1.00 93.75 135 HIS A CA 1
ATOM 1049 C C . HIS A 1 135 ? -12.628 3.229 18.298 1.00 93.75 135 HIS A C 1
ATOM 1051 O O . HIS A 1 135 ? -13.566 3.670 18.958 1.00 93.75 135 HIS A O 1
ATOM 1057 N N . LEU A 1 136 ? -11.813 2.278 18.762 1.00 92.81 136 LEU A N 1
ATOM 1058 C CA . LEU A 1 136 ? -11.943 1.669 20.083 1.00 92.81 136 LEU A CA 1
ATOM 1059 C C . LEU A 1 136 ? -11.941 2.729 21.192 1.00 92.81 136 LEU A C 1
ATOM 1061 O O . LEU A 1 136 ? -12.831 2.732 22.039 1.00 92.81 136 LEU A O 1
ATOM 1065 N N . ASN A 1 137 ? -10.971 3.649 21.181 1.00 91.44 137 ASN A N 1
ATOM 1066 C CA . ASN A 1 137 ? -10.895 4.705 22.192 1.00 91.44 137 ASN A CA 1
ATOM 1067 C C . ASN A 1 137 ? -12.132 5.615 22.162 1.00 91.44 137 ASN A C 1
ATOM 1069 O O . ASN A 1 137 ? -12.678 5.925 23.217 1.00 91.44 137 ASN A O 1
ATOM 1073 N N . ALA A 1 138 ? -12.625 5.979 20.974 1.00 93.00 138 ALA A N 1
ATOM 1074 C CA . ALA A 1 138 ? -13.844 6.773 20.838 1.00 93.00 138 ALA A CA 1
ATOM 1075 C C . ALA A 1 138 ? -15.077 6.051 21.410 1.00 93.00 138 ALA A C 1
ATOM 1077 O O . ALA A 1 138 ? -15.906 6.683 22.066 1.00 93.00 138 ALA A O 1
ATOM 1078 N N . LEU A 1 139 ? -15.186 4.731 21.218 1.00 91.75 139 LEU A N 1
ATOM 1079 C CA . LEU A 1 139 ? -16.259 3.930 21.810 1.00 91.75 139 LEU A CA 1
ATOM 1080 C C . LEU A 1 139 ? -16.122 3.801 23.329 1.00 91.75 139 LEU A C 1
ATOM 1082 O O . LEU A 1 139 ? -17.127 3.900 24.027 1.00 91.75 139 LEU A O 1
ATOM 1086 N N . ILE A 1 140 ? -14.906 3.620 23.856 1.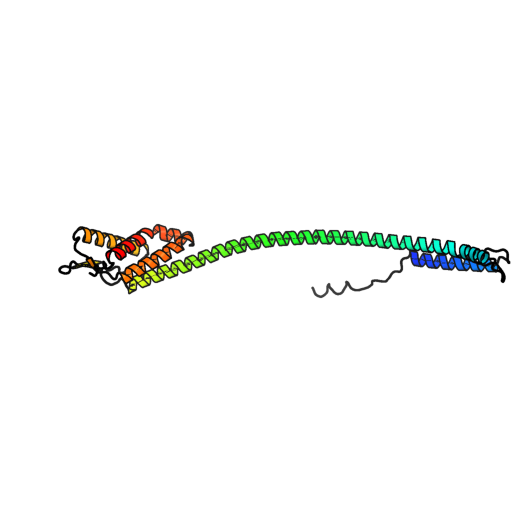00 89.62 140 ILE A N 1
ATOM 1087 C CA . ILE A 1 140 ? -14.652 3.581 25.306 1.00 89.62 140 ILE A CA 1
ATOM 1088 C C . ILE A 1 140 ? -15.006 4.925 25.952 1.00 89.62 140 ILE A C 1
ATOM 1090 O O . ILE A 1 140 ? -15.632 4.957 27.013 1.00 89.62 140 ILE A O 1
ATOM 1094 N N . ASP A 1 141 ? -14.639 6.036 25.321 1.00 88.88 141 ASP A N 1
ATOM 1095 C CA . ASP A 1 141 ? -14.969 7.369 25.820 1.00 88.88 141 ASP A CA 1
ATOM 1096 C C . ASP A 1 141 ? -16.475 7.640 25.727 1.00 88.88 141 ASP A C 1
ATOM 1098 O O . ASP A 1 141 ? -17.073 8.127 26.687 1.00 88.88 141 ASP A O 1
ATOM 1102 N N . GLY A 1 142 ? -17.122 7.226 24.632 1.00 90.12 142 GLY A N 1
ATOM 1103 C CA . GLY A 1 142 ? -18.578 7.258 24.504 1.00 90.12 142 GLY A CA 1
ATOM 1104 C C . GLY A 1 142 ? -19.277 6.404 25.564 1.00 90.12 142 GLY A C 1
ATOM 1105 O O . GLY A 1 142 ? -20.275 6.831 26.139 1.00 90.12 142 GLY A O 1
ATOM 1106 N N . PHE A 1 143 ? -18.737 5.223 25.873 1.00 89.75 143 PHE A N 1
ATOM 1107 C CA . PHE A 1 143 ? -19.224 4.349 26.939 1.00 89.75 143 PHE A CA 1
ATOM 1108 C C . PHE A 1 143 ? -19.124 5.045 28.298 1.00 89.75 143 PHE A C 1
ATOM 1110 O O . PHE A 1 143 ? -20.109 5.095 29.030 1.00 89.75 143 PHE A O 1
ATOM 1117 N N . ARG A 1 144 ? -17.980 5.660 28.620 1.00 86.56 144 ARG A N 1
ATOM 1118 C CA . ARG A 1 144 ? -17.801 6.426 29.865 1.00 86.56 144 ARG A CA 1
ATOM 1119 C C . ARG A 1 144 ? -18.788 7.585 29.984 1.00 86.56 144 ARG A C 1
ATOM 1121 O O . ARG A 1 144 ? -19.371 7.775 31.049 1.00 86.56 144 ARG A O 1
ATOM 1128 N N . GLU A 1 145 ? -18.997 8.326 28.901 1.00 87.25 145 GLU A N 1
ATOM 1129 C CA . GLU A 1 145 ? -19.947 9.442 28.870 1.00 87.25 145 GLU A CA 1
ATOM 1130 C C . GLU A 1 145 ? -21.401 8.966 28.987 1.00 87.25 145 GLU A C 1
ATOM 1132 O O . GLU A 1 145 ? -22.240 9.581 29.652 1.00 87.25 145 GLU A O 1
ATOM 1137 N N . PHE A 1 146 ? -21.711 7.815 28.396 1.00 88.44 146 PHE A N 1
ATOM 1138 C CA . PHE A 1 146 ? -23.013 7.191 28.553 1.00 88.44 146 PHE A CA 1
ATOM 1139 C C . PHE A 1 146 ? -23.262 6.783 30.013 1.00 88.44 146 PHE A C 1
ATOM 1141 O O . PHE A 1 146 ? -24.330 7.070 30.561 1.00 88.44 146 PHE A O 1
ATOM 1148 N N . LEU A 1 147 ? -22.274 6.162 30.667 1.00 85.50 147 LEU A N 1
ATOM 1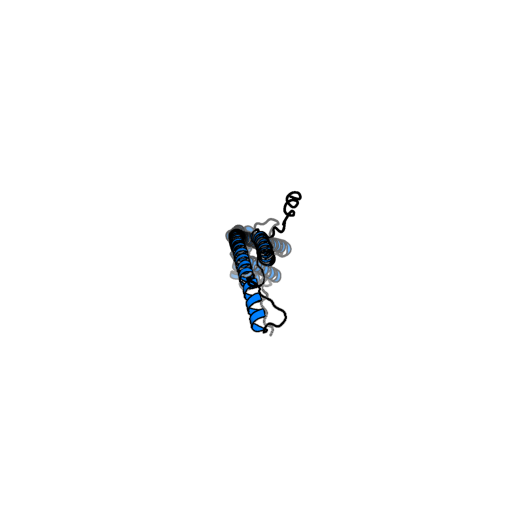149 C CA . LEU A 1 147 ? -22.363 5.782 32.078 1.00 85.50 147 LEU A CA 1
ATOM 1150 C C . LEU A 1 147 ? -22.591 6.997 32.982 1.00 85.50 147 LEU A C 1
ATOM 1152 O O . LEU A 1 147 ? -23.457 6.951 33.859 1.00 85.50 147 LEU A O 1
ATOM 1156 N N . SER A 1 148 ? -21.839 8.079 32.760 1.00 82.25 148 SER A N 1
ATOM 1157 C CA . SER A 1 148 ? -21.945 9.304 33.557 1.00 82.25 148 SER A CA 1
ATOM 1158 C C . SER A 1 148 ? -23.320 9.964 33.405 1.00 82.25 148 SER A C 1
ATOM 1160 O O . SER A 1 148 ? -23.863 10.483 34.378 1.00 82.25 148 SER A O 1
ATOM 1162 N N . THR A 1 149 ? -23.922 9.894 32.215 1.00 83.69 149 THR A N 1
ATOM 1163 C CA . THR A 1 149 ? -25.192 10.565 31.914 1.00 83.69 149 THR A CA 1
ATOM 1164 C C . THR A 1 149 ? -26.414 9.741 32.321 1.00 83.69 149 THR A C 1
ATOM 1166 O O . THR A 1 149 ? -27.347 10.262 32.937 1.00 83.69 149 THR A O 1
ATOM 1169 N N . TYR A 1 150 ? -26.443 8.454 31.972 1.00 79.06 150 TYR A N 1
ATOM 1170 C CA . TYR A 1 150 ? -27.676 7.659 32.015 1.00 79.06 150 TYR A CA 1
ATOM 1171 C C . TYR A 1 150 ? -27.788 6.752 33.241 1.00 79.06 150 TYR A C 1
ATOM 1173 O O . TYR A 1 150 ? -28.902 6.463 33.686 1.00 79.06 150 TYR A O 1
ATOM 1181 N N . LEU A 1 151 ? -26.666 6.335 33.832 1.00 71.19 151 LEU A N 1
ATOM 1182 C CA . LEU A 1 151 ? -26.653 5.323 34.893 1.00 71.19 151 LEU A CA 1
ATOM 1183 C C . LEU A 1 151 ? -26.471 5.876 36.314 1.00 71.19 151 LEU A C 1
ATOM 1185 O O . LEU A 1 151 ? -26.314 5.110 37.265 1.00 71.19 151 LEU A O 1
ATOM 1189 N N . MET A 1 152 ? -26.626 7.191 36.502 1.00 68.75 152 MET A N 1
ATOM 1190 C CA . MET A 1 152 ? -26.757 7.776 37.846 1.00 68.75 152 MET A CA 1
ATOM 1191 C C . MET A 1 152 ? -28.078 7.417 38.547 1.00 68.75 152 MET A C 1
ATOM 1193 O O . MET A 1 152 ? -28.211 7.624 39.755 1.00 68.75 152 MET A O 1
ATOM 1197 N N . LYS A 1 153 ? -29.080 6.889 37.828 1.00 75.62 153 LYS A N 1
ATOM 1198 C CA . LYS A 1 153 ? -30.351 6.489 38.445 1.00 75.62 153 LYS A CA 1
ATOM 1199 C C . LYS A 1 153 ? -30.150 5.225 39.296 1.00 75.62 153 LYS A C 1
ATOM 1201 O O . LYS A 1 153 ? -29.623 4.235 38.789 1.00 75.62 153 LYS A O 1
ATOM 1206 N N . PRO A 1 154 ? -30.587 5.213 40.568 1.00 76.56 154 PRO A N 1
ATOM 1207 C CA . PRO A 1 154 ? -30.448 4.040 41.418 1.00 76.56 154 PRO A CA 1
ATOM 1208 C C . PRO A 1 154 ? -31.338 2.905 40.910 1.00 76.56 154 PRO A C 1
ATOM 1210 O O . PRO A 1 154 ? -32.525 3.105 40.649 1.00 76.56 154 PRO A O 1
ATOM 1213 N N . MET A 1 155 ? -30.781 1.700 40.827 1.00 83.94 155 MET A N 1
ATOM 1214 C CA . MET A 1 155 ? -31.564 0.494 40.577 1.00 83.94 155 MET A CA 1
ATOM 1215 C C . MET A 1 155 ? -32.229 0.028 41.869 1.00 83.94 155 MET A C 1
ATOM 1217 O O . MET A 1 155 ? -31.627 0.062 42.950 1.00 83.94 155 MET A O 1
ATOM 1221 N N . ALA A 1 156 ? -33.473 -0.430 41.767 1.00 86.44 156 ALA A N 1
ATOM 1222 C CA . ALA A 1 156 ? -34.219 -0.946 42.907 1.00 86.44 156 ALA A CA 1
ATOM 1223 C C . ALA A 1 156 ? -34.874 -2.282 42.566 1.00 86.44 156 ALA A C 1
ATOM 1225 O O . ALA A 1 156 ? -35.481 -2.424 41.512 1.00 86.44 156 ALA A O 1
ATOM 1226 N N . ALA A 1 157 ? -34.810 -3.247 43.479 1.00 85.44 157 ALA A N 1
ATOM 1227 C CA . ALA A 1 157 ? -35.676 -4.419 43.416 1.00 85.44 157 ALA A CA 1
ATOM 1228 C C . ALA A 1 157 ? -36.929 -4.159 44.256 1.00 85.44 157 ALA A C 1
ATOM 1230 O O . ALA A 1 157 ? -36.812 -3.785 45.427 1.00 85.44 157 ALA A O 1
ATOM 1231 N N . SER A 1 158 ? -38.116 -4.344 43.676 1.00 84.12 158 SER A N 1
ATOM 1232 C CA . SER A 1 158 ? -39.396 -4.112 44.354 1.00 84.12 158 SER A CA 1
ATOM 1233 C C . SER A 1 158 ? -40.425 -5.187 44.011 1.00 84.12 158 SER A C 1
ATOM 1235 O O . SER A 1 158 ? -40.442 -5.708 42.899 1.00 84.12 158 SER A O 1
ATOM 1237 N N . ASP A 1 159 ? -41.283 -5.513 44.974 1.00 84.12 159 ASP A N 1
ATOM 1238 C CA . ASP A 1 159 ? -42.482 -6.356 44.815 1.00 84.12 159 ASP A CA 1
ATOM 1239 C C . ASP A 1 159 ? -43.779 -5.518 44.736 1.00 84.12 159 ASP A C 1
ATOM 1241 O O . ASP A 1 159 ? -44.883 -6.057 44.715 1.00 84.12 159 ASP A O 1
ATOM 1245 N N . GLY A 1 160 ? -43.657 -4.185 44.702 1.00 79.06 160 GLY A N 1
ATOM 1246 C CA . GLY A 1 160 ? -44.779 -3.243 44.742 1.00 79.06 160 GLY A CA 1
ATOM 1247 C C . GLY A 1 160 ? -45.160 -2.766 46.149 1.00 79.06 160 GLY A C 1
ATOM 1248 O O . GLY A 1 160 ? -45.805 -1.727 46.265 1.00 79.06 160 GLY A O 1
ATOM 1249 N N . GLN A 1 161 ? -44.721 -3.449 47.215 1.00 76.19 161 GLN A N 1
ATOM 1250 C CA . GLN A 1 161 ? -44.903 -3.015 48.610 1.00 76.19 161 GLN A CA 1
ATOM 1251 C C . GLN A 1 161 ? -43.593 -2.609 49.295 1.00 76.19 161 GLN A C 1
ATOM 1253 O O . GLN A 1 161 ? -43.588 -1.687 50.111 1.00 76.19 161 GLN A O 1
ATOM 1258 N N . LYS A 1 162 ? -42.482 -3.289 48.998 1.00 82.81 162 LYS A N 1
ATOM 1259 C CA . LYS A 1 162 ? -41.161 -3.029 49.580 1.00 82.81 162 LYS A CA 1
ATOM 1260 C C . LYS A 1 162 ? -40.115 -2.912 48.481 1.00 82.81 162 LYS A C 1
ATOM 1262 O O . LYS A 1 162 ? -39.891 -3.854 47.728 1.00 82.81 162 LYS A O 1
ATOM 1267 N N . SER A 1 163 ? -39.405 -1.788 48.461 1.00 82.62 163 SER A N 1
ATOM 1268 C CA . SER A 1 163 ? -38.249 -1.573 47.593 1.00 82.62 163 SER A CA 1
ATOM 1269 C C . SER A 1 163 ? -36.943 -1.713 48.369 1.00 82.62 163 SER A C 1
ATOM 1271 O O . SER A 1 163 ? -36.798 -1.223 49.489 1.00 82.62 163 SER A O 1
ATOM 1273 N N . THR A 1 164 ? -35.955 -2.364 47.766 1.00 81.50 164 THR A N 1
ATOM 1274 C CA . THR A 1 164 ? -34.560 -2.295 48.207 1.00 81.50 164 THR A CA 1
ATOM 1275 C C . THR A 1 164 ? -33.764 -1.596 47.120 1.00 81.50 164 THR A C 1
ATOM 1277 O O . THR A 1 164 ? -33.692 -2.093 45.999 1.00 81.50 164 THR A O 1
ATOM 1280 N N . HIS A 1 165 ? -33.193 -0.438 47.449 1.00 81.25 165 HIS A N 1
ATOM 1281 C CA . HIS A 1 165 ? -32.222 0.231 46.588 1.00 81.25 165 HIS A CA 1
ATOM 1282 C C . HIS A 1 165 ? -30.947 -0.609 46.584 1.00 81.25 165 HIS A C 1
ATOM 1284 O O . HIS A 1 165 ? -30.418 -0.911 47.652 1.00 81.25 165 HIS A O 1
ATOM 1290 N N . ILE A 1 166 ? -30.517 -1.048 45.403 1.00 74.19 166 ILE A N 1
ATOM 1291 C CA . ILE A 1 166 ? -29.392 -1.977 45.267 1.00 74.19 166 ILE A CA 1
ATOM 1292 C C . ILE A 1 166 ? -28.105 -1.187 45.068 1.00 74.19 166 ILE A C 1
ATOM 1294 O O . ILE A 1 166 ? -27.205 -1.287 45.893 1.00 74.19 166 ILE A O 1
ATOM 1298 N N . LEU A 1 167 ? -28.027 -0.376 44.013 1.00 69.12 167 LEU A N 1
ATOM 1299 C CA . LEU A 1 167 ? -26.879 0.492 43.759 1.00 69.12 167 LEU A CA 1
ATOM 1300 C C . LEU A 1 167 ? -27.203 1.500 42.649 1.00 69.12 167 LEU A C 1
ATOM 1302 O O . LEU A 1 167 ? -28.058 1.238 41.799 1.00 69.12 167 LEU A O 1
ATOM 1306 N N . ALA A 1 168 ? -26.503 2.634 42.638 1.00 65.69 168 ALA A N 1
ATOM 1307 C CA . ALA A 1 168 ? -26.362 3.453 41.438 1.00 65.69 168 ALA A CA 1
ATOM 1308 C C . ALA A 1 168 ? -25.138 2.951 40.659 1.00 65.69 168 ALA A C 1
ATOM 1310 O O . ALA A 1 168 ? -24.073 2.779 41.247 1.00 65.69 168 ALA A O 1
ATOM 1311 N N . LEU A 1 169 ? -25.277 2.740 39.350 1.00 66.88 169 LEU A N 1
ATOM 1312 C CA . LEU A 1 169 ? -24.189 2.330 38.446 1.00 66.88 169 LEU A CA 1
ATOM 1313 C C . LEU A 1 169 ? -23.299 3.527 38.052 1.00 66.88 169 LEU A C 1
ATOM 1315 O O . LEU A 1 169 ? -22.797 3.615 36.934 1.00 66.88 169 LEU A O 1
ATOM 1319 N N . GLY A 1 170 ? -23.140 4.486 38.967 1.00 62.62 170 GLY A N 1
ATOM 1320 C CA . GLY A 1 170 ? -22.450 5.738 38.705 1.00 62.62 170 GLY A CA 1
ATOM 1321 C C . GLY A 1 170 ? -20.952 5.519 38.548 1.00 62.62 170 GLY A C 1
ATOM 1322 O O . GLY A 1 170 ? -20.261 5.241 39.523 1.00 62.62 170 GLY A O 1
ATOM 1323 N N . ALA A 1 171 ? -20.455 5.702 37.330 1.00 66.31 171 ALA A N 1
ATOM 1324 C CA . ALA A 1 171 ? -19.051 5.984 37.087 1.00 66.31 171 ALA A CA 1
ATOM 1325 C C . ALA A 1 171 ? -18.738 7.403 37.577 1.00 66.31 171 ALA A C 1
ATOM 1327 O O . ALA A 1 171 ? -19.451 8.350 37.229 1.00 66.31 171 ALA A O 1
ATOM 1328 N N . HIS A 1 172 ? -17.670 7.579 38.352 1.00 70.94 172 HIS A N 1
ATOM 1329 C CA . HIS A 1 172 ? -17.160 8.921 38.610 1.00 70.94 172 HIS A CA 1
ATOM 1330 C C . HIS A 1 172 ? -16.322 9.392 37.412 1.00 70.94 172 HIS A C 1
ATOM 1332 O O . HIS A 1 172 ? -15.697 8.567 36.737 1.00 70.94 172 HIS A O 1
ATOM 1338 N N . PRO A 1 173 ? -16.275 10.708 37.125 1.00 67.88 173 PRO A N 1
ATOM 1339 C CA . PRO A 1 173 ? -15.350 11.239 36.133 1.00 67.88 173 PRO A CA 1
ATOM 1340 C C . PRO A 1 173 ? -13.920 10.791 36.463 1.00 67.88 173 PRO A C 1
ATOM 1342 O O . PRO A 1 173 ? -13.399 11.115 37.528 1.00 67.88 173 PRO A O 1
ATOM 1345 N N . GLY A 1 174 ? -13.306 10.022 35.562 1.00 75.31 174 GLY A N 1
ATOM 1346 C CA . GLY A 1 174 ? -11.957 9.478 35.742 1.00 75.31 174 GLY A CA 1
ATOM 1347 C C . GLY A 1 174 ? -11.874 8.035 36.247 1.00 75.31 174 GLY A C 1
ATOM 1348 O O . GLY A 1 174 ? -10.756 7.542 36.379 1.00 75.31 174 GLY A O 1
ATOM 1349 N N . SER A 1 175 ? -12.997 7.343 36.484 1.00 82.88 175 SER A N 1
ATOM 1350 C CA . SER A 1 175 ? -12.966 5.916 36.827 1.00 82.88 175 SER A CA 1
ATOM 1351 C C . SER A 1 175 ? -12.243 5.099 35.754 1.00 82.88 175 SER A C 1
ATOM 1353 O O . SER A 1 175 ? -12.526 5.210 34.553 1.00 82.88 175 SER A O 1
ATOM 1355 N N . SER A 1 176 ? -11.293 4.273 36.194 1.00 85.56 176 SER A N 1
ATOM 1356 C CA . SER A 1 176 ? -10.576 3.360 35.303 1.00 85.56 176 SER A CA 1
ATOM 1357 C C . SER A 1 176 ? -11.522 2.288 34.750 1.00 85.56 176 SER A C 1
ATOM 1359 O O . SER A 1 176 ? -12.556 1.996 35.347 1.00 85.56 176 SER A O 1
ATOM 1361 N N . LEU A 1 177 ? -11.187 1.679 33.603 1.00 83.50 177 LEU A N 1
ATOM 1362 C CA . LEU A 1 177 ? -12.025 0.609 33.044 1.00 83.50 177 LEU A CA 1
ATOM 1363 C C . LEU A 1 177 ? -12.200 -0.525 34.066 1.00 83.50 177 LEU A C 1
ATOM 1365 O O . LEU A 1 177 ? -13.325 -0.921 34.321 1.00 83.50 177 LEU A O 1
ATOM 1369 N N . GLY A 1 178 ? -11.126 -0.952 34.738 1.00 86.00 178 GLY A N 1
ATOM 1370 C CA . GLY A 1 178 ? -11.198 -1.982 35.780 1.00 86.00 178 GLY A CA 1
ATOM 1371 C C . GLY A 1 178 ? -12.132 -1.631 36.948 1.00 86.00 178 GLY A C 1
ATOM 1372 O O . GLY A 1 178 ? -12.870 -2.494 37.416 1.00 86.00 178 GLY A O 1
ATOM 1373 N N . GLU A 1 179 ? -12.179 -0.368 37.389 1.00 87.12 179 GLU A N 1
ATOM 1374 C CA . GLU A 1 179 ? -13.147 0.069 38.410 1.00 87.12 179 GLU A CA 1
ATOM 1375 C C . GLU A 1 179 ? -14.590 -0.057 37.924 1.00 87.12 179 GLU A C 1
ATOM 1377 O O . GLU A 1 179 ? -15.454 -0.515 38.672 1.00 87.12 179 GLU A O 1
ATOM 1382 N N . LEU A 1 180 ? -14.855 0.321 36.670 1.00 85.38 180 LEU A N 1
ATOM 1383 C CA . LEU A 1 180 ? -16.183 0.179 36.073 1.00 85.38 180 LEU A CA 1
ATOM 1384 C C . LEU A 1 180 ? -16.594 -1.291 36.037 1.00 85.38 180 LEU A C 1
ATOM 1386 O O . LEU A 1 180 ? -17.698 -1.629 36.457 1.00 85.38 180 LEU A O 1
ATOM 1390 N N . ILE A 1 181 ? -15.686 -2.168 35.614 1.00 87.75 181 ILE A N 1
ATOM 1391 C CA . ILE A 1 181 ? -15.913 -3.615 35.550 1.00 87.75 181 ILE A CA 1
ATOM 1392 C C . ILE A 1 181 ? -16.239 -4.170 36.935 1.00 87.75 181 ILE A C 1
ATOM 1394 O O . ILE A 1 181 ? -17.269 -4.824 37.109 1.00 87.75 181 ILE A O 1
ATOM 1398 N N . ALA A 1 182 ? -15.443 -3.816 37.945 1.00 88.19 182 ALA A N 1
ATOM 1399 C CA . ALA A 1 182 ? -15.704 -4.205 39.325 1.00 88.19 182 ALA A CA 1
ATOM 1400 C C . ALA A 1 182 ? -17.067 -3.691 39.823 1.00 88.19 182 ALA A C 1
ATOM 1402 O O . ALA A 1 182 ? -17.813 -4.432 40.465 1.00 88.19 182 ALA A O 1
ATOM 1403 N N . HIS A 1 183 ? -17.435 -2.445 39.512 1.00 87.81 183 HIS A N 1
ATOM 1404 C CA . HIS A 1 183 ? -18.734 -1.887 39.889 1.00 87.81 183 HIS A CA 1
ATOM 1405 C C . HIS A 1 183 ? -19.901 -2.639 39.246 1.00 87.81 183 HIS A C 1
ATOM 1407 O O . HIS A 1 183 ? -20.858 -2.982 39.946 1.00 87.81 183 HIS A O 1
ATOM 1413 N N . PHE A 1 184 ? -19.829 -2.930 37.947 1.00 89.00 184 PHE A N 1
ATOM 1414 C CA . PHE A 1 184 ? -20.869 -3.681 37.247 1.00 89.00 184 PHE A CA 1
ATOM 1415 C C . PHE A 1 184 ? -20.984 -5.116 37.755 1.00 89.00 184 PHE A C 1
ATOM 1417 O O . PHE A 1 184 ? -22.096 -5.545 38.062 1.00 89.00 184 PHE A O 1
ATOM 1424 N N . SER A 1 185 ? -19.862 -5.818 37.927 1.00 90.62 185 SER A N 1
ATOM 1425 C CA . SER A 1 185 ? -19.845 -7.188 38.454 1.00 90.62 185 SER A CA 1
ATOM 1426 C C . SER A 1 185 ? -20.453 -7.254 39.855 1.00 90.62 185 SER A C 1
ATOM 1428 O O . SER A 1 185 ? -21.414 -7.986 40.080 1.00 90.62 185 SER A O 1
ATOM 1430 N N . ASN A 1 186 ? -19.993 -6.402 40.778 1.00 90.44 186 ASN A N 1
ATOM 1431 C CA . ASN A 1 186 ? -20.532 -6.343 42.140 1.00 90.44 186 ASN A CA 1
ATOM 1432 C C . ASN A 1 186 ? -22.033 -6.019 42.154 1.00 90.44 186 ASN A C 1
ATOM 1434 O O . ASN A 1 186 ? -22.781 -6.503 43.006 1.00 90.44 186 ASN A O 1
ATOM 1438 N N . THR A 1 187 ? -22.487 -5.190 41.213 1.00 89.94 187 THR A N 1
ATOM 1439 C CA . THR A 1 187 ? -23.903 -4.840 41.098 1.00 89.94 187 THR A CA 1
ATOM 1440 C C . THR A 1 187 ? -24.729 -6.004 40.561 1.00 89.94 187 THR A C 1
ATOM 1442 O O . THR A 1 187 ? -25.799 -6.281 41.105 1.00 89.94 187 THR A O 1
ATOM 1445 N N . ALA A 1 188 ? -24.241 -6.709 39.539 1.00 91.75 188 ALA A N 1
ATOM 1446 C CA . ALA A 1 188 ? -24.865 -7.921 39.018 1.00 91.75 188 ALA A CA 1
ATOM 1447 C C . ALA A 1 188 ? -24.992 -8.992 40.114 1.00 91.75 188 ALA A C 1
ATOM 1449 O O . ALA A 1 188 ? -26.086 -9.523 40.327 1.00 91.75 188 ALA A O 1
ATOM 1450 N N . ASP A 1 189 ? -23.931 -9.209 40.894 1.00 92.31 189 ASP A N 1
ATOM 1451 C CA . ASP A 1 189 ? -23.927 -10.136 42.028 1.00 92.31 189 ASP A CA 1
ATOM 1452 C C . ASP A 1 189 ? -24.924 -9.724 43.118 1.00 92.31 189 ASP A C 1
ATOM 1454 O O . ASP A 1 189 ? -25.693 -10.552 43.614 1.00 92.31 189 ASP A O 1
ATOM 1458 N N . ALA A 1 190 ? -24.974 -8.434 43.470 1.00 90.50 190 ALA A N 1
ATOM 1459 C CA . ALA A 1 190 ? -25.917 -7.915 44.457 1.00 90.50 190 ALA A CA 1
ATOM 1460 C C . ALA A 1 190 ? -27.377 -8.066 43.999 1.00 90.50 190 ALA A C 1
ATOM 1462 O O . ALA A 1 190 ? -28.240 -8.448 44.797 1.00 90.50 190 ALA A O 1
ATOM 1463 N N . VAL A 1 191 ? -27.659 -7.809 42.715 1.00 91.56 191 VAL A N 1
ATOM 1464 C CA . VAL A 1 191 ? -28.973 -8.053 42.103 1.00 91.56 191 VAL A CA 1
ATOM 1465 C C . VAL A 1 191 ? -29.318 -9.539 42.163 1.00 91.56 191 VAL A C 1
ATOM 1467 O O . VAL A 1 191 ? -30.393 -9.889 42.654 1.00 91.56 191 VAL A O 1
ATOM 1470 N N . GLY A 1 192 ? -28.411 -10.421 41.738 1.00 92.38 192 GLY A N 1
ATOM 1471 C CA . GLY A 1 192 ? -28.615 -11.871 41.782 1.00 92.38 192 GLY A CA 1
ATOM 1472 C C . GLY A 1 192 ? -28.863 -12.397 43.193 1.00 92.38 192 GLY A C 1
ATOM 1473 O O . GLY A 1 192 ? -29.818 -13.144 43.420 1.00 92.38 192 GLY A O 1
ATOM 1474 N N . ALA A 1 193 ? -28.083 -11.947 44.175 1.00 92.25 193 ALA A N 1
ATOM 1475 C CA . ALA A 1 193 ? -28.280 -12.302 45.575 1.00 92.25 193 ALA A CA 1
ATOM 1476 C C . ALA A 1 193 ? -29.629 -11.798 46.121 1.00 92.25 193 ALA A C 1
ATOM 1478 O O . ALA A 1 193 ? -30.298 -12.519 46.869 1.00 92.25 193 ALA A O 1
ATOM 1479 N N . ASN A 1 194 ? -30.060 -10.586 45.741 1.00 91.19 194 ASN A N 1
ATOM 1480 C CA . ASN A 1 194 ? -31.343 -10.028 46.172 1.00 91.19 194 ASN A CA 1
ATOM 1481 C C . ASN A 1 194 ? -32.524 -10.816 45.599 1.00 91.19 194 ASN A C 1
ATOM 1483 O O . ASN A 1 194 ? -33.413 -11.203 46.355 1.00 91.19 194 ASN A O 1
ATOM 1487 N N . LEU A 1 195 ? -32.502 -11.104 44.296 1.00 90.12 195 LEU A N 1
ATOM 1488 C CA . LEU A 1 195 ? -33.559 -11.855 43.618 1.00 90.12 195 LEU A CA 1
ATOM 1489 C C . LEU A 1 195 ? -33.617 -13.310 44.087 1.00 90.12 195 LEU A C 1
ATOM 1491 O O . LEU A 1 195 ? -34.700 -13.851 44.276 1.00 90.12 195 LEU A O 1
ATOM 1495 N N . LYS A 1 196 ? -32.472 -13.930 44.392 1.00 93.38 196 LYS A N 1
ATOM 1496 C CA . LYS A 1 196 ? -32.442 -15.265 45.006 1.00 93.38 196 LYS A CA 1
ATOM 1497 C C . LYS A 1 196 ? -33.085 -15.278 46.397 1.00 93.38 196 LYS A C 1
ATOM 1499 O O . LYS A 1 196 ? -33.731 -16.255 46.766 1.00 93.38 196 LYS A O 1
ATOM 1504 N N . LYS A 1 197 ? -32.897 -14.210 47.180 1.00 93.25 197 LYS A N 1
ATOM 1505 C CA . LYS A 1 197 ? -33.496 -14.065 48.516 1.00 93.25 197 LYS A CA 1
ATOM 1506 C C . LYS A 1 197 ? -34.985 -13.706 48.457 1.00 93.25 197 LYS A C 1
ATOM 1508 O O . LYS A 1 197 ? -35.734 -14.104 49.346 1.00 93.25 197 LYS A O 1
ATOM 1513 N N . TYR A 1 198 ? -35.398 -12.958 47.439 1.00 92.31 198 TYR A N 1
ATOM 1514 C CA . TYR A 1 198 ? -36.759 -12.459 47.259 1.00 92.31 198 TYR A CA 1
ATOM 1515 C C . TYR A 1 198 ? -37.221 -12.687 45.806 1.00 92.31 198 TYR A C 1
ATOM 1517 O O . TYR A 1 198 ? -37.210 -11.745 45.011 1.00 92.31 198 TYR A O 1
ATOM 1525 N N . PRO A 1 199 ? -37.629 -13.918 45.450 1.00 90.88 199 PRO A N 1
ATOM 1526 C CA . PRO A 1 199 ? -37.896 -14.307 44.061 1.00 90.88 199 PRO A CA 1
ATOM 1527 C C . PRO A 1 199 ? -39.069 -13.560 43.411 1.00 90.88 199 PRO A C 1
ATOM 1529 O O . PRO A 1 199 ? -39.114 -13.450 42.190 1.00 90.88 199 PRO A O 1
ATOM 1532 N N . ASP A 1 200 ? -39.987 -13.008 44.207 1.00 91.12 200 ASP A N 1
ATOM 1533 C CA . ASP A 1 200 ? -41.144 -12.253 43.705 1.00 91.12 200 ASP A CA 1
ATOM 1534 C C . ASP A 1 200 ? -40.811 -10.799 43.328 1.00 91.12 200 ASP A C 1
ATOM 1536 O O . ASP A 1 200 ? -41.636 -10.095 42.738 1.00 91.12 200 ASP A O 1
ATOM 1540 N N . ARG A 1 201 ? -39.611 -10.315 43.674 1.00 89.44 201 ARG A N 1
ATOM 1541 C CA . ARG A 1 201 ? -39.199 -8.945 43.354 1.00 89.44 201 ARG A CA 1
ATOM 1542 C C . ARG A 1 201 ? -38.770 -8.828 41.904 1.00 89.44 201 ARG A C 1
ATOM 1544 O O . ARG A 1 201 ? -38.135 -9.715 41.345 1.00 89.44 201 ARG A O 1
ATOM 1551 N N . LYS A 1 202 ? -39.053 -7.670 41.317 1.00 89.88 202 LYS A N 1
ATOM 1552 C CA . LYS A 1 202 ? -38.610 -7.304 39.972 1.00 89.88 202 LYS A CA 1
ATOM 1553 C C . LYS A 1 202 ? -37.556 -6.217 40.054 1.00 89.88 202 LYS A C 1
ATOM 1555 O O . LYS A 1 202 ? -37.649 -5.313 40.888 1.00 89.88 202 LYS A O 1
ATOM 1560 N N . LEU A 1 203 ? -36.555 -6.312 39.184 1.00 90.62 203 LEU A N 1
ATOM 1561 C CA . LEU A 1 203 ? -35.561 -5.265 39.023 1.00 90.62 203 LEU A CA 1
ATOM 1562 C C . LEU A 1 203 ? -36.190 -4.095 38.261 1.00 90.62 203 LEU A C 1
ATOM 1564 O O . LEU A 1 203 ? -36.598 -4.228 37.112 1.00 90.62 203 LEU A O 1
ATOM 1568 N N . HIS A 1 204 ? -36.247 -2.940 38.909 1.00 89.19 204 HIS A N 1
ATOM 1569 C CA . HIS A 1 204 ? -36.573 -1.667 38.292 1.00 89.19 204 HIS A CA 1
ATOM 1570 C C . HIS A 1 204 ? -35.267 -0.946 37.973 1.00 89.19 204 HIS A C 1
ATOM 1572 O O . HIS A 1 204 ? -34.636 -0.340 38.844 1.00 89.19 204 HIS A O 1
ATOM 1578 N N . ALA A 1 205 ? -34.869 -1.046 36.711 1.00 89.25 205 ALA A N 1
ATOM 1579 C CA . ALA A 1 205 ? -33.752 -0.329 36.121 1.00 89.25 205 ALA A CA 1
ATOM 1580 C C . ALA A 1 205 ? -34.172 0.212 34.749 1.00 89.25 205 ALA A C 1
ATOM 1582 O O . ALA A 1 205 ? -35.168 -0.233 34.170 1.00 89.25 205 ALA A O 1
ATOM 1583 N N . ASP A 1 206 ? -33.422 1.182 34.233 1.00 90.06 206 ASP A N 1
ATOM 1584 C CA . ASP A 1 206 ? -33.623 1.685 32.877 1.00 90.06 206 ASP A CA 1
ATOM 1585 C C . ASP A 1 206 ? -33.131 0.632 31.873 1.00 90.06 206 ASP A C 1
ATOM 1587 O O . ASP A 1 206 ? -31.962 0.598 31.489 1.00 90.06 206 ASP A O 1
ATOM 1591 N N . TRP A 1 207 ? -34.019 -0.298 31.513 1.00 90.12 207 TRP A N 1
ATOM 1592 C CA . TRP A 1 207 ? -33.671 -1.424 30.646 1.00 90.12 207 TRP A CA 1
ATOM 1593 C C . TRP A 1 207 ? -33.207 -0.958 29.262 1.00 90.12 207 TRP A C 1
ATOM 1595 O O . TRP A 1 207 ? -32.359 -1.613 28.667 1.00 90.12 207 TRP A O 1
ATOM 1605 N N . VAL A 1 208 ? -33.725 0.173 28.763 1.00 91.31 208 VAL A N 1
ATOM 1606 C CA . VAL A 1 208 ? -33.309 0.748 27.475 1.00 91.31 208 VAL A CA 1
ATOM 1607 C C . VAL A 1 208 ? -31.854 1.186 27.564 1.00 91.31 208 VAL A C 1
ATOM 1609 O O . VAL A 1 208 ? -31.070 0.878 26.670 1.00 91.31 208 VAL A O 1
ATOM 1612 N N . ALA A 1 209 ? -31.475 1.845 28.662 1.00 91.12 209 ALA A N 1
ATOM 1613 C CA . ALA A 1 209 ? -30.093 2.250 28.872 1.00 91.12 209 ALA A CA 1
ATOM 1614 C C . ALA A 1 209 ? -29.144 1.045 29.004 1.00 91.12 209 ALA A C 1
ATOM 1616 O O . ALA A 1 209 ? -28.058 1.056 28.431 1.00 91.12 209 ALA A O 1
ATOM 1617 N N . LEU A 1 210 ? -29.560 -0.014 29.708 1.00 91.44 210 LEU A N 1
ATOM 1618 C CA . LEU A 1 210 ? -28.777 -1.253 29.823 1.00 91.44 210 LEU A CA 1
ATOM 1619 C C . LEU A 1 210 ? -28.633 -1.983 28.477 1.00 91.44 210 LEU A C 1
ATOM 1621 O O . LEU A 1 210 ? -27.566 -2.512 28.179 1.00 91.44 210 LEU A O 1
ATOM 1625 N N . ASP A 1 211 ? -29.677 -1.984 27.647 1.00 92.75 211 ASP A N 1
ATOM 1626 C CA . ASP A 1 211 ? -29.640 -2.572 26.304 1.00 92.75 211 ASP A CA 1
ATOM 1627 C C . ASP A 1 211 ? -28.697 -1.794 25.372 1.00 92.75 211 ASP A C 1
ATOM 1629 O O . ASP A 1 211 ? -27.876 -2.394 24.679 1.00 92.75 211 ASP A O 1
ATOM 1633 N N . MET A 1 212 ? -28.746 -0.457 25.415 1.00 92.69 212 MET A N 1
ATOM 1634 C CA . MET A 1 212 ? -27.794 0.410 24.709 1.00 92.69 212 MET A CA 1
ATOM 1635 C C . MET A 1 212 ? -26.357 0.145 25.159 1.00 92.69 212 MET A C 1
ATOM 1637 O O . MET A 1 212 ? -25.480 -0.029 24.316 1.00 92.69 212 MET A O 1
ATOM 1641 N N . LEU A 1 213 ? -26.129 0.036 26.471 1.00 92.19 213 LEU A N 1
ATOM 1642 C CA . LEU A 1 213 ? -24.818 -0.274 27.033 1.00 92.19 213 LEU A CA 1
ATOM 1643 C C . LEU A 1 213 ? -24.290 -1.619 26.527 1.00 92.19 213 LEU A C 1
ATOM 1645 O O . LEU A 1 213 ? -23.145 -1.713 26.091 1.00 92.19 213 LEU A O 1
ATOM 1649 N N . ARG A 1 214 ? -25.142 -2.650 26.530 1.00 93.81 214 ARG A N 1
ATOM 1650 C CA . ARG A 1 214 ? -24.809 -3.971 25.988 1.00 93.81 214 ARG A CA 1
ATOM 1651 C C . ARG A 1 214 ? -24.404 -3.878 24.518 1.00 93.81 214 ARG A C 1
ATOM 1653 O O . ARG A 1 214 ? -23.426 -4.500 24.118 1.00 93.81 214 ARG A O 1
ATOM 1660 N N . ASN A 1 215 ? -25.129 -3.097 23.718 1.00 95.06 215 ASN A N 1
ATOM 1661 C CA . ASN A 1 215 ? -24.822 -2.930 22.297 1.00 95.06 215 ASN A CA 1
ATOM 1662 C C . ASN A 1 215 ? -23.470 -2.227 22.084 1.00 95.06 215 ASN A C 1
ATOM 1664 O O . ASN A 1 215 ? -22.688 -2.690 21.260 1.00 95.06 215 ASN A O 1
ATOM 1668 N N . MET A 1 216 ? -23.153 -1.191 22.870 1.00 93.62 216 MET A N 1
ATOM 1669 C CA . MET A 1 216 ? -21.844 -0.520 22.819 1.00 93.62 216 MET A CA 1
ATOM 1670 C C . MET A 1 216 ? -20.697 -1.460 23.208 1.00 93.62 216 MET A C 1
ATOM 1672 O O . MET A 1 216 ? -19.661 -1.481 22.550 1.00 93.62 216 MET A O 1
ATOM 1676 N N . LEU A 1 217 ? -20.880 -2.272 24.253 1.00 94.12 217 LEU A N 1
ATOM 1677 C CA . LEU A 1 217 ? -19.872 -3.245 24.679 1.00 94.12 217 LEU A CA 1
ATOM 1678 C C . LEU A 1 217 ? -19.658 -4.352 23.644 1.00 94.12 217 LEU A C 1
ATOM 1680 O O . LEU A 1 217 ? -18.523 -4.759 23.408 1.00 94.12 217 LEU A O 1
ATOM 1684 N N . ASN A 1 218 ? -20.726 -4.798 22.982 1.00 94.38 218 ASN A N 1
ATOM 1685 C CA . ASN A 1 218 ? -20.623 -5.745 21.875 1.00 94.38 218 ASN A CA 1
ATOM 1686 C C . ASN A 1 218 ? -19.879 -5.145 20.677 1.00 94.38 218 ASN A C 1
ATOM 1688 O O . ASN A 1 218 ? -19.075 -5.835 20.057 1.00 94.38 218 ASN A O 1
ATOM 1692 N N . GLU A 1 219 ? -20.117 -3.872 20.359 1.00 94.31 219 GLU A N 1
ATOM 1693 C CA . GLU A 1 219 ? -19.390 -3.169 19.299 1.00 94.31 219 GLU A CA 1
ATOM 1694 C C . GLU A 1 219 ? -17.895 -3.055 19.625 1.00 94.31 219 GLU A C 1
ATOM 1696 O O . GLU A 1 219 ? -17.053 -3.378 18.786 1.00 94.31 219 GLU A O 1
ATOM 1701 N N . ILE A 1 220 ? -17.563 -2.708 20.875 1.00 93.62 220 ILE A N 1
ATOM 1702 C CA . ILE A 1 220 ? -16.185 -2.738 21.375 1.00 93.62 220 ILE A CA 1
ATOM 1703 C C . ILE A 1 220 ? -15.588 -4.142 21.212 1.00 93.62 220 ILE A C 1
ATOM 1705 O O . ILE A 1 220 ? -14.498 -4.262 20.658 1.00 93.62 220 ILE A O 1
ATOM 1709 N N . ASN A 1 221 ? -16.306 -5.197 21.621 1.00 94.19 221 ASN A N 1
ATOM 1710 C CA . ASN A 1 221 ? -15.838 -6.584 21.541 1.00 94.19 221 ASN A CA 1
ATOM 1711 C C . ASN A 1 221 ? -15.514 -7.024 20.101 1.00 94.19 221 ASN A C 1
ATOM 1713 O O . ASN A 1 221 ? -14.511 -7.691 19.856 1.00 94.19 221 ASN A O 1
ATOM 1717 N N . VAL A 1 222 ? -16.330 -6.604 19.130 1.00 94.12 222 VAL A N 1
ATOM 1718 C CA . VAL A 1 222 ? -16.101 -6.880 17.701 1.00 94.12 222 VAL A CA 1
ATOM 1719 C C . VAL A 1 222 ? -14.822 -6.212 17.184 1.00 94.12 222 VAL A C 1
ATOM 1721 O O . VAL A 1 222 ? -14.182 -6.757 16.287 1.00 94.12 222 VAL A O 1
ATOM 1724 N N . LEU A 1 223 ? -14.421 -5.068 17.747 1.00 92.81 223 LEU A N 1
ATOM 1725 C CA . LEU A 1 223 ? -13.216 -4.342 17.331 1.00 92.81 223 LEU A CA 1
ATOM 1726 C C . LEU A 1 223 ? -11.927 -4.852 17.984 1.00 92.81 223 LEU A C 1
ATOM 1728 O O . LEU A 1 223 ? -10.854 -4.639 17.420 1.00 92.81 223 LEU A O 1
ATOM 1732 N N . ILE A 1 224 ? -11.999 -5.550 19.125 1.00 90.75 224 ILE A N 1
ATOM 1733 C CA . ILE A 1 224 ? -10.815 -6.042 19.858 1.00 90.75 224 ILE A CA 1
ATOM 1734 C C . ILE A 1 224 ? -9.822 -6.795 18.955 1.00 90.75 224 ILE A C 1
ATOM 1736 O O . ILE A 1 224 ? -8.628 -6.491 19.033 1.00 90.75 224 ILE A O 1
ATOM 1740 N N . PRO A 1 225 ? -10.238 -7.732 18.077 1.00 91.19 225 PRO A N 1
ATOM 1741 C CA . PRO A 1 225 ? -9.300 -8.489 17.244 1.00 91.19 225 PRO A CA 1
ATOM 1742 C C . PRO A 1 225 ? -8.480 -7.638 16.264 1.00 91.19 225 PRO A C 1
ATOM 1744 O O . PRO A 1 225 ? -7.379 -8.043 15.897 1.00 91.19 225 PRO A O 1
ATOM 1747 N N . GLU A 1 226 ? -8.999 -6.476 15.860 1.00 90.88 226 GLU A N 1
ATOM 1748 C CA . GLU A 1 226 ? -8.384 -5.574 14.874 1.00 90.88 226 GLU A CA 1
ATOM 1749 C C . GLU A 1 226 ? -7.462 -4.521 15.520 1.00 90.88 226 GLU A C 1
ATOM 1751 O O . GLU A 1 226 ? -6.742 -3.794 14.830 1.00 90.88 226 GLU A O 1
ATOM 1756 N N . THR A 1 227 ? -7.466 -4.436 16.853 1.00 90.88 227 THR A N 1
ATOM 1757 C CA . THR A 1 227 ? -6.702 -3.438 17.618 1.00 90.88 227 THR A CA 1
ATOM 1758 C C . THR A 1 227 ? -5.233 -3.826 17.804 1.00 90.88 227 THR A C 1
ATOM 1760 O O . THR A 1 227 ? -4.793 -4.946 17.519 1.00 90.88 227 THR A O 1
ATOM 1763 N N . SER A 1 228 ? -4.421 -2.878 18.271 1.00 91.31 228 SER A N 1
ATOM 1764 C CA . SER A 1 228 ? -3.018 -3.139 18.582 1.00 91.31 228 SER A CA 1
ATOM 1765 C C . SER A 1 228 ? -2.854 -4.125 19.754 1.00 91.31 228 SER A C 1
ATOM 1767 O O . SER A 1 228 ? -3.690 -4.179 20.660 1.00 91.31 228 SER A O 1
ATOM 1769 N N . PRO A 1 229 ? -1.731 -4.876 19.815 1.00 91.31 229 PRO A N 1
ATOM 1770 C CA . PRO A 1 229 ? -1.460 -5.794 20.925 1.00 91.31 229 PRO A CA 1
ATOM 1771 C C . PRO A 1 229 ? -1.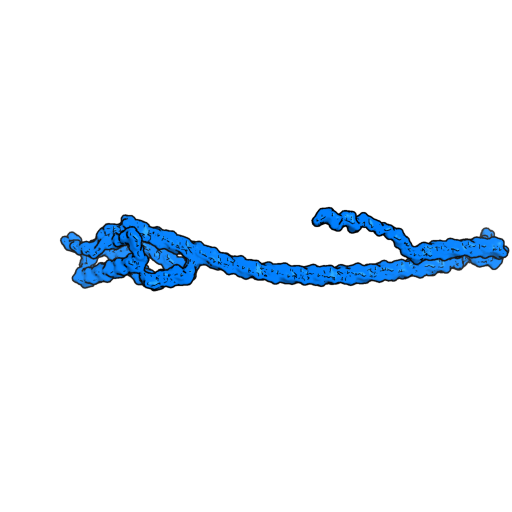502 -5.127 22.305 1.00 91.31 229 PRO A C 1
ATOM 1773 O O . PRO A 1 229 ? -1.864 -5.766 23.288 1.00 91.31 229 PRO A O 1
ATOM 1776 N N . THR A 1 230 ? -1.146 -3.842 22.381 1.00 89.44 230 THR A N 1
ATOM 1777 C CA . THR A 1 230 ? -1.203 -3.060 23.619 1.00 89.44 230 THR A CA 1
ATOM 1778 C C . THR A 1 230 ? -2.640 -2.844 24.079 1.00 89.44 230 THR A C 1
ATOM 1780 O O . THR A 1 230 ? -2.929 -3.084 25.247 1.00 89.44 230 THR A O 1
ATOM 1783 N N . GLN A 1 231 ? -3.543 -2.436 23.182 1.00 90.06 231 GLN A N 1
ATOM 1784 C CA . GLN A 1 231 ? -4.956 -2.247 23.527 1.00 90.06 231 GLN A CA 1
ATOM 1785 C C . GLN A 1 231 ? -5.620 -3.564 23.909 1.00 90.06 231 GLN A C 1
ATOM 1787 O O . GLN A 1 231 ? -6.307 -3.639 24.926 1.00 90.06 231 GLN A O 1
ATOM 1792 N N . LYS A 1 232 ? -5.326 -4.626 23.157 1.00 91.06 232 LYS A N 1
ATOM 1793 C CA . LYS A 1 232 ? -5.791 -5.971 23.481 1.00 91.06 232 LYS A CA 1
ATOM 1794 C C . LYS A 1 232 ? -5.375 -6.395 24.893 1.00 91.06 232 LYS A C 1
ATOM 1796 O O . LYS A 1 232 ? -6.224 -6.805 25.673 1.00 91.06 232 LYS A O 1
ATOM 1801 N N . ALA A 1 233 ? -4.103 -6.209 25.253 1.00 89.81 233 ALA A N 1
ATOM 1802 C CA . ALA A 1 233 ? -3.608 -6.528 26.591 1.00 89.81 233 ALA A CA 1
ATOM 1803 C C . ALA A 1 233 ? -4.270 -5.677 27.690 1.00 89.81 233 ALA A C 1
ATOM 1805 O O . ALA A 1 233 ? -4.549 -6.192 28.769 1.00 89.81 233 ALA A O 1
ATOM 1806 N N . ILE A 1 234 ? -4.549 -4.393 27.425 1.00 87.62 234 ILE A N 1
ATOM 1807 C CA . ILE A 1 234 ? -5.271 -3.522 28.366 1.00 87.62 234 ILE A CA 1
ATOM 1808 C C . ILE A 1 234 ? -6.681 -4.070 28.618 1.00 87.62 234 ILE A C 1
ATOM 1810 O O . ILE A 1 234 ? -7.064 -4.225 29.776 1.00 87.62 234 ILE A O 1
ATOM 1814 N N . LEU A 1 235 ? -7.428 -4.401 27.561 1.00 88.94 235 LEU A N 1
ATOM 1815 C CA . LEU A 1 235 ? -8.791 -4.933 27.671 1.00 88.94 235 LEU A CA 1
ATOM 1816 C C . LEU A 1 235 ? -8.832 -6.315 28.337 1.00 88.94 235 LEU A C 1
ATOM 1818 O O . LEU A 1 235 ? -9.665 -6.543 29.212 1.00 88.94 235 LEU A O 1
ATOM 1822 N N . GLU A 1 236 ? -7.902 -7.204 27.982 1.00 89.56 236 GLU A N 1
ATOM 1823 C CA . GLU A 1 236 ? -7.752 -8.521 28.613 1.00 89.56 236 GLU A CA 1
ATOM 1824 C C . GLU A 1 236 ? -7.435 -8.380 30.108 1.00 89.56 236 GLU A C 1
ATOM 1826 O O . GLU A 1 236 ? -8.073 -9.018 30.941 1.00 89.56 236 GLU A O 1
ATOM 1831 N N . SER A 1 237 ? -6.500 -7.493 30.468 1.00 87.00 237 SER A N 1
ATOM 1832 C CA . SER A 1 237 ? -6.121 -7.254 31.868 1.00 87.00 237 SER A CA 1
ATOM 1833 C C . SER A 1 237 ? -7.235 -6.635 32.711 1.00 87.00 237 SER A C 1
ATOM 1835 O O . SER A 1 237 ? -7.221 -6.761 33.932 1.00 87.00 237 SER A O 1
ATOM 1837 N N . ALA A 1 238 ? -8.184 -5.955 32.067 1.00 87.62 238 ALA A N 1
ATOM 1838 C CA . ALA A 1 238 ? -9.323 -5.351 32.733 1.00 87.62 238 ALA A CA 1
ATOM 1839 C C . ALA A 1 238 ? -10.471 -6.352 32.952 1.00 87.62 238 ALA A C 1
ATOM 1841 O O . ALA A 1 238 ? -11.427 -5.999 33.629 1.00 87.62 238 ALA A O 1
ATOM 1842 N N . GLU A 1 239 ? -10.381 -7.574 32.412 1.00 90.81 239 GLU A N 1
ATOM 1843 C CA . GLU A 1 239 ? -11.458 -8.574 32.415 1.00 90.81 239 GLU A CA 1
ATOM 1844 C C . GLU A 1 239 ? -12.721 -8.077 31.688 1.00 90.81 239 GLU A C 1
ATOM 1846 O O . GLU A 1 239 ? -13.841 -8.167 32.190 1.00 90.81 239 GLU A O 1
ATOM 1851 N N . PHE A 1 240 ? -12.545 -7.521 30.484 1.00 92.12 240 PHE A N 1
ATOM 1852 C CA . PHE A 1 240 ? -13.639 -6.922 29.710 1.00 92.12 240 PHE A CA 1
ATOM 1853 C C . PHE A 1 240 ? -14.827 -7.871 29.458 1.00 92.12 240 PHE A C 1
ATOM 1855 O O . PHE A 1 240 ? -15.973 -7.427 29.484 1.00 92.12 240 PHE A O 1
ATOM 1862 N N . ASP A 1 241 ? -14.585 -9.173 29.295 1.00 93.50 241 ASP A N 1
ATOM 1863 C CA . ASP A 1 241 ? -15.654 -10.169 29.125 1.00 93.50 241 ASP A CA 1
ATOM 1864 C C . ASP A 1 241 ? -16.599 -10.219 30.339 1.00 93.50 241 ASP A C 1
ATOM 1866 O O . ASP A 1 241 ? -17.820 -10.259 30.180 1.00 93.50 241 ASP A O 1
ATOM 1870 N N . THR A 1 242 ? -16.060 -10.090 31.556 1.00 93.12 242 THR A N 1
ATOM 1871 C CA . THR A 1 242 ? -16.845 -10.047 32.800 1.00 93.12 242 THR A CA 1
ATOM 1872 C C . THR A 1 242 ? -17.829 -8.872 32.803 1.00 93.12 242 THR A C 1
ATOM 1874 O O . THR A 1 242 ? -18.943 -8.980 33.318 1.00 93.12 242 THR A O 1
ATOM 1877 N N . LEU A 1 243 ? -17.454 -7.740 32.198 1.00 92.62 243 LEU A N 1
ATOM 1878 C CA . LEU A 1 243 ? -18.339 -6.584 32.055 1.00 92.62 243 LEU A CA 1
ATOM 1879 C C . LEU A 1 243 ? -19.480 -6.845 31.082 1.00 92.62 243 LEU A C 1
ATOM 1881 O O . LEU A 1 243 ? -20.618 -6.479 31.380 1.00 92.62 243 LEU A O 1
ATOM 1885 N N . ILE A 1 244 ? -19.181 -7.457 29.933 1.00 94.50 244 ILE A N 1
ATOM 1886 C CA . ILE A 1 244 ? -20.193 -7.831 28.940 1.00 94.50 244 ILE A CA 1
ATOM 1887 C C . ILE A 1 244 ? -21.237 -8.729 29.605 1.00 94.50 244 ILE A C 1
ATOM 1889 O O . ILE A 1 244 ? -22.434 -8.440 29.522 1.00 94.50 244 ILE A O 1
ATOM 1893 N N . ASP A 1 245 ? -20.786 -9.754 30.328 1.00 95.31 245 ASP A N 1
ATOM 1894 C CA . ASP A 1 245 ? -21.653 -10.706 31.019 1.00 95.31 245 ASP A CA 1
ATOM 1895 C C . ASP A 1 245 ? -22.487 -10.034 32.119 1.00 95.31 245 ASP A C 1
ATOM 1897 O O . ASP A 1 245 ? -23.704 -10.234 32.195 1.00 95.31 245 ASP A O 1
ATOM 1901 N N . ALA A 1 246 ? -21.869 -9.177 32.940 1.00 93.81 246 ALA A N 1
ATOM 1902 C CA . ALA A 1 246 ? -22.563 -8.447 33.999 1.00 93.81 246 ALA A CA 1
ATOM 1903 C C . ALA A 1 246 ? -23.650 -7.514 33.437 1.00 93.81 246 ALA A C 1
ATOM 1905 O O . ALA A 1 246 ? -24.774 -7.475 33.948 1.00 93.81 246 ALA A O 1
ATOM 1906 N N . VAL A 1 247 ? -23.344 -6.778 32.366 1.00 93.56 247 VAL A N 1
ATOM 1907 C CA . VAL A 1 247 ? -24.303 -5.880 31.707 1.00 93.56 247 VAL A CA 1
ATOM 1908 C C . VAL A 1 247 ? -25.418 -6.667 31.029 1.00 93.56 247 VAL A C 1
ATOM 1910 O O . VAL A 1 247 ? -26.585 -6.291 31.162 1.00 93.56 247 VAL A O 1
ATOM 1913 N N . ALA A 1 248 ? -25.096 -7.769 30.348 1.00 95.38 248 ALA A N 1
ATOM 1914 C CA . ALA A 1 248 ? -26.088 -8.642 29.729 1.00 95.38 248 ALA A CA 1
ATOM 1915 C C . ALA A 1 248 ? -27.063 -9.204 30.773 1.00 95.38 248 ALA A C 1
ATOM 1917 O O . ALA A 1 248 ? -28.278 -9.087 30.602 1.00 95.38 248 ALA A O 1
ATOM 1918 N N . TYR A 1 249 ? -26.542 -9.706 31.897 1.00 95.31 249 TYR A N 1
ATOM 1919 C CA . TYR A 1 249 ? -27.353 -10.197 33.008 1.00 95.31 249 TYR A CA 1
ATOM 1920 C C . TYR A 1 249 ? -28.300 -9.121 33.559 1.00 95.31 249 TYR A C 1
ATOM 1922 O O . TYR A 1 249 ? -29.497 -9.370 33.735 1.00 95.31 249 TYR A O 1
ATOM 1930 N N . LEU A 1 250 ? -27.795 -7.906 33.807 1.00 92.62 250 LEU A N 1
ATOM 1931 C CA . LEU A 1 250 ? -28.611 -6.795 34.302 1.00 92.62 250 LEU A CA 1
ATOM 1932 C C . LEU A 1 250 ? -29.693 -6.384 33.293 1.00 92.62 250 LEU A C 1
ATOM 1934 O O . LEU A 1 250 ? -30.842 -6.173 33.689 1.00 92.62 250 LEU A O 1
ATOM 1938 N N . ALA A 1 251 ? -29.351 -6.298 32.004 1.00 93.81 251 ALA A N 1
ATOM 1939 C CA . ALA A 1 251 ? -30.285 -5.943 30.937 1.00 93.81 251 ALA A CA 1
ATOM 1940 C C . ALA A 1 251 ? -31.425 -6.966 30.819 1.00 93.81 251 ALA A C 1
ATOM 1942 O O . ALA A 1 251 ? -32.599 -6.589 30.786 1.00 93.81 251 ALA A O 1
ATOM 1943 N N . ASP A 1 252 ? -31.093 -8.257 30.819 1.00 94.44 252 ASP A N 1
ATOM 1944 C CA . ASP A 1 252 ? -32.074 -9.336 30.704 1.00 94.44 252 ASP A CA 1
ATOM 1945 C C . ASP A 1 252 ? -32.980 -9.415 31.938 1.00 94.44 252 ASP A C 1
ATOM 1947 O O . ASP A 1 252 ? -34.183 -9.652 31.816 1.00 94.44 252 ASP A O 1
ATOM 1951 N N . THR A 1 253 ? -32.429 -9.132 33.120 1.00 92.81 253 THR A N 1
ATOM 1952 C CA . THR A 1 253 ? -33.176 -9.110 34.385 1.00 92.81 253 THR A CA 1
ATOM 1953 C C . THR A 1 253 ? -34.108 -7.898 34.500 1.00 92.81 253 THR A C 1
ATOM 1955 O O . THR A 1 253 ? -35.201 -8.004 35.059 1.00 92.81 253 THR A O 1
ATOM 1958 N N . ALA A 1 254 ? -33.700 -6.739 33.976 1.00 91.81 254 ALA A N 1
ATOM 1959 C CA . ALA A 1 254 ? -34.504 -5.513 33.974 1.00 91.81 254 ALA A CA 1
ATOM 1960 C C . ALA A 1 254 ? -35.590 -5.505 32.887 1.00 91.81 254 ALA A C 1
ATOM 1962 O O . ALA A 1 254 ? -36.507 -4.677 32.926 1.00 91.81 254 ALA A O 1
ATOM 1963 N N . LYS A 1 255 ? -35.484 -6.393 31.891 1.00 92.31 255 LYS A N 1
ATOM 1964 C CA . LYS A 1 255 ? -36.385 -6.423 30.743 1.00 92.31 255 LYS A CA 1
ATOM 1965 C C . LYS A 1 255 ? -37.829 -6.657 31.203 1.00 92.31 255 LYS A C 1
ATOM 1967 O O . LYS A 1 255 ? -38.105 -7.644 31.892 1.00 92.31 255 LYS A O 1
ATOM 1972 N N . PRO A 1 256 ? -38.787 -5.798 30.808 1.00 86.69 256 PRO A N 1
ATOM 1973 C CA . PRO A 1 256 ? -40.177 -6.003 31.177 1.00 86.69 256 PRO A CA 1
ATOM 1974 C C . PRO A 1 256 ? -40.662 -7.328 30.587 1.00 86.69 256 PRO A C 1
ATOM 1976 O O . PRO A 1 256 ? -40.650 -7.526 29.368 1.00 86.69 256 PRO A O 1
ATOM 1979 N N . GLN A 1 257 ? -41.093 -8.248 31.453 1.00 79.94 257 GLN A N 1
ATOM 1980 C CA . GLN A 1 257 ? -41.762 -9.459 30.997 1.00 79.94 257 GLN A CA 1
ATOM 1981 C C . GLN A 1 257 ? -43.010 -9.025 30.238 1.00 79.94 257 GLN A C 1
ATOM 1983 O O . GLN A 1 257 ? -43.852 -8.315 30.791 1.00 79.94 257 GLN A O 1
ATOM 1988 N N . ARG A 1 258 ? -43.115 -9.422 28.963 1.00 71.81 258 ARG A N 1
ATOM 1989 C CA . ARG A 1 258 ? -44.353 -9.273 28.200 1.00 71.81 258 ARG A CA 1
ATOM 1990 C C . ARG A 1 258 ? -45.431 -9.992 28.994 1.00 71.81 258 ARG A C 1
ATOM 1992 O O . ARG A 1 258 ? -45.492 -11.217 28.980 1.00 71.81 258 ARG A O 1
ATOM 1999 N N . THR A 1 259 ? -46.248 -9.237 29.718 1.00 60.50 259 THR A N 1
ATOM 2000 C CA . THR A 1 259 ? -47.494 -9.751 30.266 1.00 60.50 259 THR A CA 1
ATOM 2001 C C . THR A 1 259 ? -48.267 -10.233 29.055 1.00 60.50 259 THR A C 1
ATOM 2003 O O . THR A 1 259 ? -48.622 -9.414 28.206 1.00 60.50 259 THR A O 1
ATOM 2006 N N . GLY A 1 260 ? -48.390 -11.552 28.898 1.00 51.84 260 GLY A N 1
ATOM 2007 C CA . GLY A 1 260 ? -49.153 -12.141 27.809 1.00 51.84 260 GLY A CA 1
ATOM 2008 C C . GLY A 1 260 ? -50.531 -11.501 27.816 1.00 51.84 260 GLY A C 1
ATOM 2009 O O . GLY A 1 260 ? -51.294 -11.709 28.754 1.00 51.84 260 GLY A O 1
ATOM 2010 N N . GLY A 1 261 ? -50.788 -10.650 26.825 1.00 48.44 261 GLY A N 1
ATOM 2011 C CA . GLY A 1 261 ? -52.112 -10.108 26.585 1.00 48.44 261 GLY A CA 1
ATOM 2012 C C . GLY A 1 261 ? -52.988 -11.264 26.140 1.00 48.44 261 GLY A C 1
ATOM 2013 O O . GLY A 1 261 ? -52.831 -11.750 25.019 1.00 48.44 261 GLY A O 1
ATOM 2014 N N . GLY A 1 262 ? -53.821 -11.740 27.062 1.00 40.66 262 GLY A N 1
ATOM 2015 C CA . GLY A 1 262 ? -55.139 -12.260 26.723 1.00 40.66 262 GLY A CA 1
ATOM 2016 C C . GLY A 1 262 ? -56.090 -11.103 26.462 1.00 40.66 262 GLY A C 1
ATOM 2017 O O . GLY A 1 262 ? -55.859 -10.019 27.048 1.00 40.66 262 GLY A O 1
#

Foldseek 3Di:
DVPVVPPPDDDPPVPDPPLVVVLVVVVVVLVVVVVVQPVPDPCPTLQNDDPPDDPVSNVVSVCSSCVVNVVSVVVSVVVVVVVVVVVVVVVVVVVVVVVVVVVVVVVVVVVVVVVVVVVVVVVVLVVQQVVLVVVLVVLVVVLLVLLQPFQQDFKWWDLPPDIDGQGGLHDDVPDDLLNSLVSLLVSLVSVVVVCVVPVSIAIADPLVSLVVSLVSLVVSVVSLVSHDPVVVVSCVVSVSVSNNVSSVSNNVRNDDDPPPDD

Secondary structure (DSSP, 8-state):
--STTSSTT--------HHHHHHHHHHHHHHHHHHHHHHHS-TTSS----TT--HHHHHHHHHHHHHHHHHHHHHHHHHHHHHHHHHHHHHHHHHHHHHHHHHHHHHHHHHHHHHHHHHHHHHHHHHHHHHHHHHHHHHHHHHHHHHHHHTTSEEEEE-SS-EEEEEE--PPTT--HHHHHHHHHHHHHHHHHHHHH-TT-EEES-HHHHHHHHHHHHHHHHHGGGS-HHHHHHHHHTTHHHHHHHHHHHHHHHSPP-----

Sequence (262 aa):
MADEIKEAGSSTSSKTSGWVRLGFAFTGAYFVLVALAWITSGPTSLVDIKPGMKLNEFADGLAGLFAPLAFLWLFVATMVQSQELALQRQELQLTRREFEQNREVAKEQAAEARNQAAYIRTQTEIIVRADADRHLNALIDGFREFLSTYLMKPMAASDGQKSTHILALGAHPGSSLGELIAHFSNTADAVGANLKKYPDRKLHADWVALDMLRNMLNEINVLIPETSPTQKAILESAEFDTLIDAVAYLADTAKPQRTGGG

Radius of gyration: 53.33 Å; chains: 1; bounding box: 102×38×142 Å

pLDDT: mean 83.86, std 13.39, range [40.66, 95.56]